Protein AF-0000000076551993 (afdb_homodimer)

pLDDT: mean 85.61, std 23.28, range [19.48, 98.88]

Solvent-accessible surface area (backbone atoms only — not comparable to full-atom values): 15390 Å² total; per-residue (Å²): 130,83,55,58,34,55,54,42,41,48,51,51,50,51,49,38,60,69,40,35,66,33,78,76,45,70,68,63,47,56,65,44,41,67,22,66,68,58,53,52,48,53,49,53,48,37,60,13,17,61,32,32,32,60,46,77,76,44,73,42,30,53,55,50,35,33,40,35,37,31,36,39,38,34,39,29,69,22,62,48,82,88,34,68,55,72,64,46,79,48,62,32,50,33,37,36,39,36,33,51,50,96,80,18,33,50,42,72,48,80,38,60,45,55,58,61,36,49,46,63,63,40,57,91,43,79,54,57,88,80,58,50,54,33,59,59,68,59,72,76,76,58,77,119,129,83,56,58,34,53,55,42,41,48,50,52,51,51,50,39,60,69,41,34,66,32,77,77,44,70,66,63,47,55,65,44,42,68,22,67,67,58,52,52,49,52,50,54,48,36,61,13,18,59,33,31,33,60,46,75,76,44,72,41,29,53,54,50,35,32,40,36,37,31,35,41,37,34,39,28,70,22,63,48,84,88,36,68,55,72,64,46,78,47,62,33,51,33,37,37,40,37,33,51,50,95,80,20,33,50,42,73,50,79,40,58,44,54,59,62,37,49,47,62,63,39,58,91,44,79,54,56,89,80,57,54,54,23,56,60,68,60,72,74,76,58,78,122

Organism: NCBI:txid570835

Radius of gyration: 19.65 Å; Cα contacts (8 Å, |Δi|>4): 527; chains: 2; bounding box: 60×54×32 Å

Secondary structure (DSSP, 8-state):
---HHHHHHHHHHHHHHHHTTS---HHHHHHHB--HHHHHHHHHHHHHSTT-EEEEEEEEEETTEEEEEEEEEEE--S-BTTB-----EEEEEEEEEEEEETTEEEEEEEEE-HHHHHHHHHTTS---TT--------TTT---/---HHHHHHHHHHHHHHHHTTS---HHHHHHHB--HHHHHHHHHHHHHSTT-EEEEEEEEEETTEEEEEEEEEEE--S-BTTB-----EEEEEEEEEEEEETTEEEEEEEEE-HHHHHHHHHTTS---TT--------TTT---

Sequence (288 aa):
MTSSTTQSTQFIEDYLHALSGQPKTDELIAQFVSDPILVEHIRNVEAAFPAYELIAHQLIAEENLVAMRGTFRGVHRGAFAGIEPTRKTVSADLMIFYRLRDGRIAEHWLQMNMGGLMDQLTHGTDLPQDVHLPTQASSLVEASMTSSTTQSTQFIEDYLHALSGQPKTDELIAQFVSDPILVEHIRNVEAAFPAYELIAHQLIAEENLVAMRGTFRGVHRGAFAGIEPTRKTVSADLMIFYRLRDGRIAEHWLQMNMGGLMDQLTHGTDLPQDVHLPTQASSLVEAS

Foldseek 3Di:
DCPLFVVQQVLVVVLQVQQAQAADDPVSQVQAAPAPVVSVVVVVVCQQFPRKHWAFPDWTDDRQKIKTKTKIWGFGCQDDPNAGGPRDIFMWIKMKMFGDDPRHGHDMDIDIPVLRRVCRRPVVPPPPPPPPRDPPPVPPPPPD/DCPLFVVQQVLVVVLQVQQAQAADDPVSQVQAAPAPVVSVVSVVVCQQFPRKHWAFPDWTDDRQKIKTKTKIWGFGCQDDPNAGGPRDIFMWIKMKMFGDDPRHGHDMDIDIPVLRRVCRRPVVPPPPPPPPRDPRPVPPPPPD

Nearest PDB structures (foldseek):
  2gey-assembly3_A  TM=8.102E-01  e=5.000E-10  Streptomyces galilaeus
  2gey-assembly1_B  TM=8.136E-01  e=2.589E-09  Streptomyces galilaeus
  2gey-assembly3_C-2  TM=8.102E-01  e=5.530E-09  Streptomyces galilaeus
  8r20-assembly1_B  TM=7.861E-01  e=1.109E-08  Micromonospora
  8ysb-assembly1_A  TM=8.810E-01  e=6.117E-08  Micromonospora chersina

InterPro domains:
  IPR009959 Polyketide cyclase SnoaL-like [PF07366] (38-121)
  IPR009959 Polyketide cyclase SnoaL-like [PTHR38436] (48-122)
  IPR032710 NTF2-like domain superfamily [SSF54427] (7-121)

Structure (mmCIF, N/CA/C/O backbone):
data_AF-0000000076551993-model_v1
#
loop_
_entity.id
_entity.type
_entity.pdbx_description
1 polymer 'SnoaL-like polyketide cyclase'
#
loop_
_atom_site.group_PDB
_atom_site.id
_atom_site.type_symbol
_atom_site.label_atom_id
_atom_site.label_alt_id
_atom_site.label_comp_id
_atom_site.label_asym_id
_atom_site.label_entity_id
_atom_site.label_seq_id
_atom_site.pdbx_PDB_ins_code
_atom_site.Cartn_x
_atom_site.Cartn_y
_atom_site.Cartn_z
_atom_site.occupancy
_atom_site.B_iso_or_equiv
_atom_site.auth_seq_id
_atom_site.auth_comp_id
_atom_site.auth_asym_id
_atom_site.auth_atom_id
_atom_site.pdbx_PDB_model_num
ATOM 1 N N . MET A 1 1 ? 32.094 -5.699 -6.629 1 31.12 1 MET A N 1
ATOM 2 C CA . MET A 1 1 ? 31.25 -6.051 -5.484 1 31.12 1 MET A CA 1
ATOM 3 C C . MET A 1 1 ? 29.766 -5.977 -5.844 1 31.12 1 MET A C 1
ATOM 5 O O . MET A 1 1 ? 29.25 -4.898 -6.145 1 31.12 1 MET A O 1
ATOM 9 N N . THR A 1 2 ? 29.094 -6.727 -6.633 1 40.88 2 THR A N 1
ATOM 10 C CA . THR A 1 2 ? 27.781 -6.828 -7.266 1 40.88 2 THR A CA 1
ATOM 11 C C . THR A 1 2 ? 26.688 -6.363 -6.312 1 40.88 2 THR A C 1
ATOM 13 O O . THR A 1 2 ? 26.578 -6.863 -5.191 1 40.88 2 THR A O 1
ATOM 16 N N . SER A 1 3 ? 26.25 -5.102 -6.129 1 48.81 3 SER A N 1
ATOM 17 C CA . SER A 1 3 ? 25.672 -4.316 -5.047 1 48.81 3 SER A CA 1
ATOM 18 C C . SER A 1 3 ? 24.484 -5.047 -4.414 1 48.81 3 SER A C 1
ATOM 20 O O . SER A 1 3 ? 23.766 -5.781 -5.09 1 48.81 3 SER A O 1
ATOM 22 N N . SER A 1 4 ? 24.734 -5.605 -3.168 1 52.72 4 SER A N 1
ATOM 23 C CA . SER A 1 4 ? 23.844 -6.309 -2.244 1 52.72 4 SER A CA 1
ATOM 24 C C . SER A 1 4 ? 22.375 -5.98 -2.521 1 52.72 4 SER A C 1
ATOM 26 O O . SER A 1 4 ? 21.5 -6.828 -2.328 1 52.72 4 SER A O 1
ATOM 28 N N . THR A 1 5 ? 22.156 -4.738 -3.1 1 58.12 5 THR A N 1
ATOM 29 C CA . THR A 1 5 ? 20.797 -4.289 -3.414 1 58.12 5 THR A CA 1
ATOM 30 C C . THR A 1 5 ? 20.234 -5.074 -4.594 1 58.12 5 THR A C 1
ATOM 32 O O . THR A 1 5 ? 19.062 -5.457 -4.582 1 58.12 5 THR A O 1
ATOM 35 N N . THR A 1 6 ? 21.203 -5.555 -5.438 1 74.38 6 THR A N 1
ATOM 36 C CA . THR A 1 6 ? 20.797 -6.191 -6.688 1 74.38 6 THR A CA 1
ATOM 37 C C . THR A 1 6 ? 20.391 -7.641 -6.441 1 74.38 6 THR A C 1
ATOM 39 O O . THR A 1 6 ? 19.422 -8.125 -7.039 1 74.38 6 THR A O 1
ATOM 42 N N . GLN A 1 7 ? 20.953 -8.164 -5.336 1 89.25 7 GLN A N 1
ATOM 43 C CA . GLN A 1 7 ? 20.656 -9.578 -5.121 1 89.25 7 GLN A CA 1
ATOM 44 C C . GLN A 1 7 ? 19.25 -9.773 -4.578 1 89.25 7 GLN A C 1
ATOM 46 O O . GLN A 1 7 ? 18.516 -10.664 -5.02 1 89.25 7 GLN A O 1
ATOM 51 N N . SER A 1 8 ? 18.922 -8.891 -3.684 1 96.38 8 SER A N 1
ATOM 52 C CA . SER A 1 8 ? 17.609 -9.023 -3.066 1 96.38 8 SER A CA 1
ATOM 53 C C . SER A 1 8 ? 16.5 -8.734 -4.07 1 96.38 8 SER A C 1
ATOM 55 O O . SER A 1 8 ? 15.477 -9.43 -4.086 1 96.38 8 SER A O 1
ATOM 57 N N . THR A 1 9 ? 16.734 -7.727 -4.914 1 96.5 9 THR A N 1
ATOM 58 C CA . THR A 1 9 ? 15.703 -7.438 -5.914 1 96.5 9 THR A CA 1
ATOM 59 C C . THR A 1 9 ? 15.609 -8.57 -6.93 1 96.5 9 THR A C 1
ATOM 61 O O . THR A 1 9 ? 14.516 -8.906 -7.387 1 96.5 9 THR A O 1
ATOM 64 N N . GLN A 1 10 ? 16.734 -9.156 -7.293 1 96.88 10 GLN A N 1
ATOM 65 C CA . GLN A 1 10 ? 16.734 -10.281 -8.227 1 96.88 10 GLN A CA 1
ATOM 66 C C . GLN A 1 10 ? 15.969 -11.469 -7.645 1 96.88 10 GLN A C 1
ATOM 68 O O . GLN A 1 10 ? 15.258 -12.164 -8.375 1 96.88 10 GLN A O 1
ATOM 73 N N . PHE A 1 11 ? 16.156 -11.703 -6.387 1 97.94 11 PHE A N 1
ATOM 74 C CA . PHE A 1 11 ? 15.43 -12.789 -5.742 1 97.94 11 PHE A CA 1
ATOM 75 C C . PHE A 1 11 ? 13.93 -12.602 -5.91 1 97.94 11 PHE A C 1
ATOM 77 O O . PHE A 1 11 ? 13.211 -13.539 -6.266 1 97.94 11 PHE A O 1
ATOM 84 N N . ILE A 1 12 ? 13.461 -11.383 -5.633 1 98.31 12 ILE A N 1
ATOM 85 C CA . ILE A 1 12 ? 12.023 -11.125 -5.719 1 98.31 12 ILE A CA 1
ATOM 86 C C . ILE A 1 12 ? 11.57 -11.203 -7.172 1 98.31 12 ILE A C 1
ATOM 88 O O . ILE A 1 12 ? 10.477 -11.695 -7.461 1 98.31 12 ILE A O 1
ATOM 92 N N . GLU A 1 13 ? 12.391 -10.742 -8.094 1 97.81 13 GLU A N 1
ATOM 93 C CA . GLU A 1 13 ? 12.055 -10.891 -9.508 1 97.81 13 GLU A CA 1
ATOM 94 C C . GLU A 1 13 ? 11.891 -12.359 -9.883 1 97.81 13 GLU A C 1
ATOM 96 O O . GLU A 1 13 ? 10.961 -12.719 -10.602 1 97.81 13 GLU A O 1
ATOM 101 N N . ASP A 1 14 ? 12.781 -13.195 -9.422 1 97.88 14 ASP A N 1
ATOM 102 C CA . ASP A 1 14 ? 12.711 -14.633 -9.672 1 97.88 14 ASP A CA 1
ATOM 103 C C . ASP A 1 14 ? 11.453 -15.234 -9.055 1 97.88 14 ASP A C 1
ATOM 105 O O . ASP A 1 14 ? 10.797 -16.078 -9.672 1 97.88 14 ASP A O 1
ATOM 109 N N . TYR A 1 15 ? 11.211 -14.812 -7.84 1 98.44 15 TYR A N 1
ATOM 110 C CA . TYR A 1 15 ? 10.008 -15.227 -7.125 1 98.44 15 TYR A CA 1
ATOM 111 C C . TYR A 1 15 ? 8.75 -14.891 -7.922 1 98.44 15 TYR A C 1
ATOM 113 O O . TYR A 1 15 ? 7.906 -15.75 -8.156 1 98.44 15 TYR A O 1
ATOM 121 N N . LEU A 1 16 ? 8.641 -13.664 -8.367 1 98.25 16 LEU A N 1
ATOM 122 C CA . LEU A 1 16 ? 7.477 -13.219 -9.125 1 98.25 16 LEU A CA 1
ATOM 123 C C . LEU A 1 16 ? 7.367 -13.977 -10.445 1 98.25 16 LEU A C 1
ATOM 125 O O . LEU A 1 16 ? 6.277 -14.398 -10.836 1 98.25 16 LEU A O 1
ATOM 129 N N . HIS A 1 17 ? 8.469 -14.133 -11.117 1 97.62 17 HIS A N 1
ATOM 130 C CA . HIS A 1 17 ? 8.508 -14.852 -12.391 1 97.62 17 HIS A CA 1
ATOM 131 C C . HIS A 1 17 ? 8.07 -16.297 -12.219 1 97.62 17 HIS A C 1
ATOM 133 O O . HIS A 1 17 ? 7.312 -16.828 -13.039 1 97.62 17 HIS A O 1
ATOM 139 N N . ALA A 1 18 ? 8.469 -16.922 -11.195 1 97.81 18 ALA A N 1
ATOM 140 C CA . ALA A 1 18 ? 8.188 -18.344 -10.953 1 97.81 18 ALA A CA 1
ATOM 141 C C . ALA A 1 18 ? 6.711 -18.562 -10.656 1 97.81 18 ALA A C 1
ATOM 143 O O . ALA A 1 18 ? 6.137 -19.578 -11.047 1 97.81 18 ALA A O 1
ATOM 144 N N . LEU A 1 19 ? 6.137 -17.625 -9.984 1 97.25 19 LEU A N 1
ATOM 145 C CA . LEU A 1 19 ? 4.793 -17.844 -9.469 1 97.25 19 LEU A CA 1
ATOM 146 C C . LEU A 1 19 ? 3.74 -17.297 -10.422 1 97.25 19 LEU A C 1
ATOM 148 O O . LEU A 1 19 ? 2.633 -17.828 -10.5 1 97.25 19 LEU A O 1
ATOM 152 N N . SER A 1 20 ? 4.055 -16.281 -11.195 1 97.94 20 SER A N 1
ATOM 153 C CA . SER A 1 20 ? 3.039 -15.578 -11.977 1 97.94 20 SER A CA 1
ATOM 154 C C . SER A 1 20 ? 2.619 -16.406 -13.195 1 97.94 20 SER A C 1
ATOM 156 O O . SER A 1 20 ? 3.467 -16.906 -13.938 1 97.94 20 SER A O 1
ATOM 158 N N . GLY A 1 21 ? 1.35 -16.422 -13.367 1 97.19 21 GLY A N 1
ATOM 159 C CA . GLY A 1 21 ? 0.799 -17.016 -14.57 1 97.19 21 GLY A CA 1
ATOM 160 C C . GLY A 1 21 ? 0.794 -18.531 -14.539 1 97.19 21 GLY A C 1
ATOM 161 O O . GLY A 1 21 ? 0.63 -19.172 -15.57 1 97.19 21 GLY A O 1
ATOM 162 N N . GLN A 1 22 ? 1.053 -19.109 -13.406 1 96.12 22 GLN A N 1
ATOM 163 C CA . GLN A 1 22 ? 1.04 -20.562 -13.227 1 96.12 22 GLN A CA 1
ATOM 164 C C . GLN A 1 22 ? 0.458 -20.953 -11.875 1 96.12 22 GLN A C 1
ATOM 166 O O . GLN A 1 22 ? 0.393 -20.125 -10.961 1 96.12 22 GLN A O 1
ATOM 171 N N . PRO A 1 23 ? 0.029 -22.219 -11.727 1 97.31 23 PRO A N 1
ATOM 172 C CA . PRO A 1 23 ? -0.486 -22.656 -10.422 1 97.31 23 PRO A CA 1
ATOM 173 C C . PRO A 1 23 ? 0.552 -22.547 -9.312 1 97.31 23 PRO A C 1
ATOM 175 O O . PRO A 1 23 ? 1.722 -22.875 -9.516 1 97.31 23 PRO A O 1
ATOM 178 N N . LYS A 1 24 ? 0.103 -22.047 -8.211 1 98.19 24 LYS A N 1
ATOM 179 C CA . LYS A 1 24 ? 0.965 -21.891 -7.043 1 98.19 24 LYS A CA 1
ATOM 180 C C . LYS A 1 24 ? 0.9 -23.125 -6.145 1 98.19 24 LYS A C 1
ATOM 182 O O . LYS A 1 24 ? 0.172 -23.141 -5.152 1 98.19 24 LYS A O 1
ATOM 187 N N . THR A 1 25 ? 1.75 -24.062 -6.422 1 97.75 25 THR A N 1
ATOM 188 C CA . THR A 1 25 ? 1.783 -25.297 -5.629 1 97.75 25 THR A CA 1
ATOM 189 C C . THR A 1 25 ? 2.496 -25.062 -4.301 1 97.75 25 THR A C 1
ATOM 191 O O . THR A 1 25 ? 3.303 -24.141 -4.176 1 97.75 25 THR A O 1
ATOM 194 N N . ASP A 1 26 ? 2.215 -25.891 -3.344 1 97.81 26 ASP A N 1
ATOM 195 C CA . ASP A 1 26 ? 2.863 -25.797 -2.039 1 97.81 26 ASP A CA 1
ATOM 196 C C . ASP A 1 26 ? 4.383 -25.891 -2.172 1 97.81 26 ASP A C 1
ATOM 198 O O . ASP A 1 26 ? 5.121 -25.203 -1.467 1 97.81 26 ASP A O 1
ATOM 202 N N . GLU A 1 27 ? 4.793 -26.719 -3.016 1 97.56 27 GLU A N 1
ATOM 203 C CA . GLU A 1 27 ? 6.227 -26.891 -3.236 1 97.56 27 GLU A CA 1
ATOM 204 C C . GLU A 1 27 ? 6.867 -25.625 -3.779 1 97.56 27 GLU A C 1
ATOM 206 O O . GLU A 1 27 ? 7.941 -25.219 -3.328 1 97.56 27 GLU A O 1
ATOM 211 N N . LEU A 1 28 ? 6.207 -25.141 -4.77 1 98.06 28 LEU A N 1
ATOM 212 C CA . LEU A 1 28 ? 6.715 -23.906 -5.367 1 98.06 28 LEU A CA 1
ATOM 213 C C . LEU A 1 28 ? 6.742 -22.781 -4.344 1 98.06 28 LEU A C 1
ATOM 215 O O . LEU A 1 28 ? 7.73 -22.047 -4.246 1 98.06 28 LEU A O 1
ATOM 219 N N . ILE A 1 29 ? 5.715 -22.609 -3.551 1 98.62 29 ILE A N 1
ATOM 220 C CA . ILE A 1 29 ? 5.621 -21.578 -2.52 1 98.62 29 ILE A CA 1
ATOM 221 C C . ILE A 1 29 ? 6.746 -21.766 -1.504 1 98.62 29 ILE A C 1
ATOM 223 O O . ILE A 1 29 ? 7.43 -20.797 -1.143 1 98.62 29 ILE A O 1
ATOM 227 N N . ALA A 1 30 ? 6.973 -22.984 -1.142 1 98.25 30 ALA A N 1
ATOM 228 C CA . ALA A 1 30 ? 7.941 -23.297 -0.092 1 98.25 30 ALA A CA 1
ATOM 229 C C . ALA A 1 30 ? 9.359 -22.969 -0.542 1 98.25 30 ALA A C 1
ATOM 231 O O . ALA A 1 30 ? 10.242 -22.719 0.288 1 98.25 30 ALA A O 1
ATOM 232 N N . GLN A 1 31 ? 9.617 -22.969 -1.777 1 98.25 31 GLN A N 1
ATOM 233 C CA . GLN A 1 31 ? 10.93 -22.641 -2.314 1 98.25 31 GLN A CA 1
ATOM 234 C C . GLN A 1 31 ? 11.289 -21.188 -2.029 1 98.25 31 GLN A C 1
ATOM 236 O O . GLN A 1 31 ? 12.453 -20.844 -1.834 1 98.25 31 GLN A O 1
ATOM 241 N N . PHE A 1 32 ? 10.289 -20.328 -1.956 1 98.69 32 PHE A N 1
ATOM 242 C CA . PHE A 1 32 ? 10.57 -18.891 -1.924 1 98.69 32 PHE A CA 1
ATOM 243 C C . PHE A 1 32 ? 10.117 -18.281 -0.606 1 98.69 32 PHE A C 1
ATOM 245 O O . PHE A 1 32 ? 10.547 -17.188 -0.242 1 98.69 32 PHE A O 1
ATOM 252 N N . VAL A 1 33 ? 9.188 -18.953 0.106 1 98.88 33 VAL A N 1
ATOM 253 C CA . VAL A 1 33 ? 8.484 -18.281 1.193 1 98.88 33 VAL A CA 1
ATOM 254 C C . VAL A 1 33 ? 8.555 -19.125 2.457 1 98.88 33 VAL A C 1
ATOM 256 O O . VAL A 1 33 ? 8.172 -20.297 2.441 1 98.88 33 VAL A O 1
ATOM 259 N N . SER A 1 34 ? 9.023 -18.562 3.496 1 98.75 34 SER A N 1
ATOM 260 C CA . SER A 1 34 ? 9 -19.203 4.805 1 98.75 34 SER A CA 1
ATOM 261 C C . SER A 1 34 ? 8 -18.531 5.738 1 98.75 34 SER A C 1
ATOM 263 O O . SER A 1 34 ? 7.668 -19.062 6.797 1 98.75 34 SER A O 1
ATOM 265 N N . ASP A 1 35 ? 7.484 -17.359 5.441 1 98.62 35 ASP A N 1
ATOM 266 C CA . ASP A 1 35 ? 6.457 -16.641 6.191 1 98.62 35 ASP A CA 1
ATOM 267 C C . ASP A 1 35 ? 5.121 -17.375 6.137 1 98.62 35 ASP A C 1
ATOM 269 O O . ASP A 1 35 ? 4.48 -17.438 5.086 1 98.62 35 ASP A O 1
ATOM 273 N N . PRO A 1 36 ? 4.648 -17.906 7.262 1 98.31 36 PRO A N 1
ATOM 274 C CA . PRO A 1 36 ? 3.428 -18.719 7.211 1 98.31 36 PRO A CA 1
ATOM 275 C C . PRO A 1 36 ? 2.195 -17.906 6.824 1 98.31 36 PRO A C 1
ATOM 277 O O . PRO A 1 36 ? 1.271 -18.438 6.199 1 98.31 36 PRO A O 1
ATOM 280 N N . ILE A 1 37 ? 2.201 -16.688 7.184 1 98 37 ILE A N 1
ATOM 281 C CA . ILE A 1 37 ? 1.063 -15.836 6.855 1 98 37 ILE A CA 1
ATOM 282 C C . ILE A 1 37 ? 1.01 -15.602 5.348 1 98 37 ILE A C 1
ATOM 284 O O . ILE A 1 37 ? -0.062 -15.672 4.742 1 98 37 ILE A O 1
ATOM 288 N N . LEU A 1 38 ? 2.143 -15.32 4.727 1 98.25 38 LEU A N 1
ATOM 289 C CA . LEU A 1 38 ? 2.193 -15.117 3.283 1 98.25 38 LEU A CA 1
ATOM 290 C C . LEU A 1 38 ? 1.824 -16.406 2.543 1 98.25 38 LEU A C 1
ATOM 292 O O . LEU A 1 38 ? 1.145 -16.359 1.515 1 98.25 38 LEU A O 1
ATOM 296 N N . VAL A 1 39 ? 2.26 -17.516 3.062 1 98.62 39 VAL A N 1
ATOM 297 C CA . VAL A 1 39 ? 1.927 -18.797 2.445 1 98.62 39 VAL A CA 1
ATOM 298 C C . VAL A 1 39 ? 0.41 -18.953 2.371 1 98.62 39 VAL A C 1
ATOM 300 O O . VAL A 1 39 ? -0.137 -19.25 1.307 1 98.62 39 VAL A O 1
ATOM 303 N N . GLU A 1 40 ? -0.206 -18.688 3.459 1 98.06 40 GLU A N 1
ATOM 304 C CA . GLU A 1 40 ? -1.658 -18.844 3.502 1 98.06 40 GLU A CA 1
ATOM 305 C C . GLU A 1 40 ? -2.342 -17.828 2.592 1 98.06 40 GLU A C 1
ATOM 307 O O . GLU A 1 40 ? -3.336 -18.141 1.936 1 98.06 40 GLU A O 1
ATOM 312 N N . HIS A 1 41 ? -1.814 -16.656 2.582 1 97.56 41 HIS A N 1
ATOM 313 C CA . HIS A 1 41 ? -2.365 -15.625 1.715 1 97.56 41 HIS A CA 1
ATOM 314 C C . HIS A 1 41 ? -2.277 -16.031 0.248 1 97.56 41 HIS A C 1
ATOM 316 O O . HIS A 1 41 ? -3.258 -15.922 -0.492 1 97.56 41 HIS A O 1
ATOM 322 N N . ILE A 1 42 ? -1.133 -16.5 -0.145 1 98.25 42 ILE A N 1
ATOM 323 C CA . ILE A 1 42 ? -0.926 -16.922 -1.521 1 98.25 42 ILE A CA 1
ATOM 324 C C . ILE A 1 42 ? -1.909 -18.047 -1.863 1 98.25 42 ILE A C 1
ATOM 326 O O . ILE A 1 42 ? -2.541 -18.016 -2.922 1 98.25 42 ILE A O 1
ATOM 330 N N . ARG A 1 43 ? -2.133 -18.938 -0.947 1 98 43 ARG A N 1
ATOM 331 C CA . ARG A 1 43 ? -3.051 -20.062 -1.148 1 98 43 ARG A CA 1
ATOM 332 C C . ARG A 1 43 ? -4.477 -19.562 -1.36 1 98 43 ARG A C 1
ATOM 334 O O . ARG A 1 43 ? -5.168 -20.016 -2.277 1 98 43 ARG A O 1
ATOM 341 N N . ASN A 1 44 ? -4.852 -18.703 -0.515 1 97.5 44 ASN A N 1
ATOM 342 C CA . ASN A 1 44 ? -6.215 -18.188 -0.572 1 97.5 44 ASN A CA 1
ATOM 343 C C . ASN A 1 44 ? -6.469 -17.422 -1.868 1 97.5 44 ASN A C 1
ATOM 345 O O . ASN A 1 44 ? -7.52 -17.594 -2.492 1 97.5 44 ASN A O 1
ATOM 349 N N . VAL A 1 45 ? -5.527 -16.625 -2.234 1 98.06 45 VAL A N 1
ATOM 350 C CA . VAL A 1 45 ? -5.688 -15.852 -3.461 1 98.06 45 VAL A CA 1
ATOM 351 C C . VAL A 1 45 ? -5.676 -16.797 -4.668 1 98.06 45 VAL A C 1
ATOM 353 O O . VAL A 1 45 ? -6.465 -16.625 -5.598 1 98.06 45 VAL A O 1
ATOM 356 N N . GLU A 1 46 ? -4.797 -17.75 -4.648 1 98.44 46 GLU A N 1
ATOM 357 C CA . GLU A 1 46 ? -4.742 -18.734 -5.727 1 98.44 46 GLU A CA 1
ATOM 358 C C . GLU A 1 46 ? -6.07 -19.484 -5.871 1 98.44 46 GLU A C 1
ATOM 360 O O . GLU A 1 46 ? -6.512 -19.75 -6.984 1 98.44 46 GLU A O 1
ATOM 365 N N . ALA A 1 47 ? -6.695 -19.781 -4.773 1 98.25 47 ALA A N 1
ATOM 366 C CA . ALA A 1 47 ? -7.977 -20.484 -4.801 1 98.25 47 ALA A CA 1
ATOM 367 C C . ALA A 1 47 ? -9.055 -19.641 -5.477 1 98.25 47 ALA A C 1
ATOM 369 O O . ALA A 1 47 ? -9.898 -20.156 -6.207 1 98.25 47 ALA A O 1
ATOM 370 N N . ALA A 1 48 ? -8.945 -18.375 -5.336 1 98.19 48 ALA A N 1
ATOM 371 C CA . ALA A 1 48 ? -9.953 -17.469 -5.871 1 98.19 48 ALA A CA 1
ATOM 372 C C . ALA A 1 48 ? -9.602 -17.031 -7.293 1 98.19 48 ALA A C 1
ATOM 374 O O . ALA A 1 48 ? -10.484 -16.844 -8.133 1 98.19 48 ALA A O 1
ATOM 375 N N . PHE A 1 49 ? -8.297 -16.891 -7.531 1 98.38 49 PHE A N 1
ATOM 376 C CA . PHE A 1 49 ? -7.77 -16.422 -8.805 1 98.38 49 PHE A CA 1
ATOM 377 C C . PHE A 1 49 ? -6.652 -17.328 -9.305 1 98.38 49 PHE A C 1
ATOM 379 O O . PHE A 1 49 ? -5.48 -16.938 -9.297 1 98.38 49 PHE A O 1
ATOM 386 N N . PRO A 1 50 ? -7.031 -18.391 -9.812 1 98.5 50 PRO A N 1
ATOM 387 C CA . PRO A 1 50 ? -6.004 -19.359 -10.219 1 98.5 50 PRO A CA 1
ATOM 388 C C . PRO A 1 50 ? -5.02 -18.766 -11.234 1 98.5 50 PRO A C 1
ATOM 390 O O . PRO A 1 50 ? -5.434 -18.094 -12.172 1 98.5 50 PRO A O 1
ATOM 393 N N . ALA A 1 51 ? -3.754 -19 -10.992 1 98.25 51 ALA A N 1
ATOM 394 C CA . ALA A 1 51 ? -2.652 -18.609 -11.867 1 98.25 51 ALA A CA 1
ATOM 395 C C . ALA A 1 51 ? -2.568 -17.078 -11.984 1 98.25 51 ALA A C 1
ATOM 397 O O . ALA A 1 51 ? -2.205 -16.562 -13.039 1 98.25 51 ALA A O 1
ATOM 398 N N . TYR A 1 52 ? -2.969 -16.391 -10.961 1 98.56 52 TYR A N 1
ATOM 399 C CA . TYR A 1 52 ? -2.896 -14.93 -10.992 1 98.56 52 TYR A CA 1
ATOM 400 C C . TYR A 1 52 ? -1.473 -14.461 -11.266 1 98.56 52 TYR A C 1
ATOM 402 O O . TYR A 1 52 ? -0.52 -15.227 -11.117 1 98.56 52 TYR A O 1
ATOM 410 N N . GLU A 1 53 ? -1.369 -13.188 -11.688 1 98.62 53 GLU A N 1
ATOM 411 C CA . GLU A 1 53 ? -0.079 -12.578 -12.008 1 98.62 53 GLU A CA 1
ATOM 412 C C . GLU A 1 53 ? 0.214 -11.398 -11.086 1 98.62 53 GLU A C 1
ATOM 414 O O . GLU A 1 53 ? -0.69 -10.633 -10.742 1 98.62 53 GLU A O 1
ATOM 419 N N . LEU A 1 54 ? 1.429 -11.312 -10.672 1 98.12 54 LEU A N 1
ATOM 420 C CA . LEU A 1 54 ? 1.973 -10.109 -10.055 1 98.12 54 LEU A CA 1
ATOM 421 C C . LEU A 1 54 ? 3.023 -9.461 -10.945 1 98.12 54 LEU A C 1
ATOM 423 O O . LEU A 1 54 ? 4.023 -10.094 -11.289 1 98.12 54 LEU A O 1
ATOM 427 N N . ILE A 1 55 ? 2.758 -8.234 -11.336 1 97.38 55 ILE A N 1
ATOM 428 C CA . ILE A 1 55 ? 3.633 -7.488 -12.234 1 97.38 55 ILE A CA 1
ATOM 429 C C . ILE A 1 55 ? 4.312 -6.359 -11.469 1 97.38 55 ILE A C 1
ATOM 431 O O . ILE A 1 55 ? 3.645 -5.449 -10.961 1 97.38 55 ILE A O 1
ATOM 435 N N . ALA A 1 56 ? 5.613 -6.418 -11.414 1 98 56 ALA A N 1
ATOM 436 C CA . ALA A 1 56 ? 6.355 -5.367 -10.719 1 98 56 ALA A CA 1
ATOM 437 C C . ALA A 1 56 ? 6.566 -4.156 -11.625 1 98 56 ALA A C 1
ATOM 439 O O . ALA A 1 56 ? 6.973 -4.301 -12.781 1 98 56 ALA A O 1
ATOM 440 N N . HIS A 1 57 ? 6.223 -3.023 -11.125 1 97.44 57 HIS A N 1
ATOM 441 C CA . HIS A 1 57 ? 6.52 -1.779 -11.828 1 97.44 57 HIS A CA 1
ATOM 442 C C . HIS A 1 57 ? 7.848 -1.19 -11.367 1 97.44 57 HIS A C 1
ATOM 444 O O . HIS A 1 57 ? 8.617 -0.667 -12.172 1 97.44 57 HIS A O 1
ATOM 450 N N . GLN A 1 58 ? 8.055 -1.285 -10.047 1 96.38 58 GLN A N 1
ATOM 451 C CA . GLN A 1 58 ? 9.297 -0.844 -9.43 1 96.38 58 GLN A CA 1
ATOM 452 C C . GLN A 1 58 ? 9.703 -1.763 -8.281 1 96.38 58 GLN A C 1
ATOM 454 O O . GLN A 1 58 ? 8.852 -2.211 -7.512 1 96.38 58 GLN A O 1
ATOM 459 N N . LEU A 1 59 ? 11 -2.004 -8.211 1 97 59 LEU A N 1
ATOM 460 C CA . LEU A 1 59 ? 11.633 -2.756 -7.133 1 97 59 LEU A CA 1
ATOM 461 C C . LEU A 1 59 ? 12.875 -2.035 -6.621 1 97 59 LEU A C 1
ATOM 463 O O . LEU A 1 59 ? 13.758 -1.689 -7.406 1 97 59 LEU A O 1
ATOM 467 N N . ILE A 1 60 ? 12.906 -1.814 -5.32 1 96 60 ILE A N 1
ATOM 468 C CA . ILE A 1 60 ? 14.125 -1.29 -4.715 1 96 60 ILE A CA 1
ATOM 469 C C . ILE A 1 60 ? 14.445 -2.066 -3.439 1 96 60 ILE A C 1
ATOM 471 O O . ILE A 1 60 ? 13.555 -2.674 -2.836 1 96 60 ILE A O 1
ATOM 475 N N . ALA A 1 61 ? 15.75 -2.098 -3.084 1 96.69 61 ALA A N 1
ATOM 476 C CA . ALA A 1 61 ? 16.141 -2.924 -1.947 1 96.69 61 ALA A CA 1
ATOM 477 C C . ALA A 1 61 ? 17.266 -2.262 -1.155 1 96.69 61 ALA A C 1
ATOM 479 O O . ALA A 1 61 ? 18.047 -1.471 -1.702 1 96.69 61 ALA A O 1
ATOM 480 N N . GLU A 1 62 ? 17.266 -2.457 0.111 1 93.75 62 GLU A N 1
ATOM 481 C CA . GLU A 1 62 ? 18.391 -2.256 1.014 1 93.75 62 GLU A CA 1
ATOM 482 C C . GLU A 1 62 ? 18.672 -3.512 1.834 1 93.75 62 GLU A C 1
ATOM 484 O O . GLU A 1 62 ? 17.859 -3.906 2.674 1 93.75 62 GLU A O 1
ATOM 489 N N . GLU A 1 63 ? 19.812 -4.086 1.483 1 93.5 63 GLU A N 1
ATOM 490 C CA . GLU A 1 63 ? 20.188 -5.34 2.133 1 93.5 63 GLU A CA 1
ATOM 491 C C . GLU A 1 63 ? 19.109 -6.406 1.934 1 93.5 63 GLU A C 1
ATOM 493 O O . GLU A 1 63 ? 18.812 -6.793 0.801 1 93.5 63 GLU A O 1
ATOM 498 N N . ASN A 1 64 ? 18.438 -6.785 3.051 1 96.44 64 ASN A N 1
ATOM 499 C CA . ASN A 1 64 ? 17.5 -7.898 2.971 1 96.44 64 ASN A CA 1
ATOM 500 C C . ASN A 1 64 ? 16.047 -7.414 2.928 1 96.44 64 ASN A C 1
ATOM 502 O O . ASN A 1 64 ? 15.117 -8.203 3.09 1 96.44 64 ASN A O 1
ATOM 506 N N . LEU A 1 65 ? 15.906 -6.172 2.783 1 97.31 65 LEU A N 1
ATOM 507 C CA . LEU A 1 65 ? 14.586 -5.566 2.672 1 97.31 65 LEU A CA 1
ATOM 508 C C . LEU A 1 65 ? 14.312 -5.109 1.242 1 97.31 65 LEU A C 1
ATOM 510 O O . LEU A 1 65 ? 15.148 -4.43 0.635 1 97.31 65 LEU A O 1
ATOM 514 N N . VAL A 1 66 ? 13.203 -5.531 0.69 1 98.31 66 VAL A N 1
ATOM 515 C CA . VAL A 1 66 ? 12.82 -5.191 -0.678 1 98.31 66 VAL A CA 1
ATOM 516 C C . VAL A 1 66 ? 11.438 -4.559 -0.69 1 98.31 66 VAL A C 1
ATOM 518 O O . VAL A 1 66 ? 10.523 -5.031 -0.004 1 98.31 66 VAL A O 1
ATOM 521 N N . ALA A 1 67 ? 11.273 -3.445 -1.378 1 98.31 67 ALA A N 1
ATOM 522 C CA . ALA A 1 67 ? 9.969 -2.83 -1.626 1 98.31 67 ALA A CA 1
ATOM 523 C C . ALA A 1 67 ? 9.586 -2.939 -3.098 1 98.31 67 ALA A C 1
ATOM 525 O O . ALA A 1 67 ? 10.422 -2.746 -3.982 1 98.31 67 ALA A O 1
ATOM 526 N N . MET A 1 68 ? 8.258 -3.215 -3.279 1 98.12 68 MET A N 1
ATOM 527 C CA . MET A 1 68 ? 7.738 -3.375 -4.633 1 98.12 68 MET A CA 1
ATOM 528 C C . MET A 1 68 ? 6.402 -2.662 -4.793 1 98.12 68 MET A C 1
ATOM 530 O O . MET A 1 68 ? 5.543 -2.736 -3.914 1 98.12 68 MET A O 1
ATOM 534 N N . ARG A 1 69 ? 6.273 -1.939 -5.855 1 97.88 69 ARG A N 1
ATOM 535 C CA . ARG A 1 69 ? 4.949 -1.551 -6.324 1 97.88 69 ARG A CA 1
ATOM 536 C C . ARG A 1 69 ? 4.617 -2.232 -7.648 1 97.88 69 ARG A C 1
ATOM 538 O O . ARG A 1 69 ? 5.488 -2.404 -8.5 1 97.88 69 ARG A O 1
ATOM 545 N N . GLY A 1 70 ? 3.377 -2.621 -7.762 1 97.69 70 GLY A N 1
ATOM 546 C CA . GLY A 1 70 ? 3.004 -3.373 -8.953 1 97.69 70 GLY A CA 1
ATOM 547 C C . GLY A 1 70 ? 1.505 -3.545 -9.102 1 97.69 70 GLY A C 1
ATOM 548 O O . GLY A 1 70 ? 0.727 -2.764 -8.555 1 97.69 70 GLY A O 1
ATOM 549 N N . THR A 1 71 ? 1.199 -4.504 -9.969 1 97.75 71 THR A N 1
ATOM 550 C CA . THR A 1 71 ? -0.199 -4.789 -10.273 1 97.75 71 THR A CA 1
ATOM 551 C C . THR A 1 71 ? -0.499 -6.273 -10.109 1 97.75 71 THR A C 1
ATOM 553 O O . THR A 1 71 ? 0.284 -7.125 -10.539 1 97.75 71 THR A O 1
ATOM 556 N N . PHE A 1 72 ? -1.557 -6.551 -9.438 1 97.94 72 PHE A N 1
ATOM 557 C CA . PHE A 1 72 ? -2.186 -7.867 -9.414 1 97.94 72 PHE A CA 1
ATOM 558 C C . PHE A 1 72 ? -3.148 -8.023 -10.586 1 97.94 72 PHE A C 1
ATOM 560 O O . PHE A 1 72 ? -3.908 -7.105 -10.898 1 97.94 72 PHE A O 1
ATOM 567 N N . ARG A 1 73 ? -3.098 -9.18 -11.258 1 98.44 73 ARG A N 1
ATOM 568 C CA . ARG A 1 73 ? -4.055 -9.508 -12.305 1 98.44 73 ARG A CA 1
ATOM 569 C C . ARG A 1 73 ? -4.516 -10.961 -12.188 1 98.44 73 ARG A C 1
ATOM 571 O O . ARG A 1 73 ? -3.705 -11.859 -11.953 1 98.44 73 ARG A O 1
ATOM 578 N N . GLY A 1 74 ? -5.832 -11.148 -12.359 1 98.19 74 GLY A N 1
ATOM 579 C CA . GLY A 1 74 ? -6.363 -12.5 -12.32 1 98.19 74 GLY A CA 1
ATOM 580 C C . GLY A 1 74 ? -7.809 -12.586 -12.773 1 98.19 74 GLY A C 1
ATOM 581 O O . GLY A 1 74 ? -8.461 -11.562 -12.977 1 98.19 74 GLY A O 1
ATOM 582 N N . VAL A 1 75 ? -8.211 -13.852 -12.992 1 98.19 75 VAL A N 1
ATOM 583 C CA . VAL A 1 75 ? -9.609 -14.141 -13.297 1 98.19 75 VAL A CA 1
ATOM 584 C C . VAL A 1 75 ? -10.297 -14.711 -12.062 1 98.19 75 VAL A C 1
ATOM 586 O O . VAL A 1 75 ? -9.781 -15.633 -11.422 1 98.19 75 VAL A O 1
ATOM 589 N N . HIS A 1 76 ? -11.43 -14.164 -11.773 1 98.06 76 HIS A N 1
ATOM 590 C CA . HIS A 1 76 ? -12.18 -14.57 -10.594 1 98.06 76 HIS A CA 1
ATOM 591 C C . HIS A 1 76 ? -12.906 -15.891 -10.828 1 98.06 76 HIS A C 1
ATOM 593 O O . HIS A 1 76 ? -14.016 -15.898 -11.367 1 98.06 76 HIS A O 1
ATOM 599 N N . ARG A 1 77 ? -12.328 -16.938 -10.273 1 98.31 77 ARG A N 1
ATOM 600 C CA . ARG A 1 77 ? -12.875 -18.266 -10.578 1 98.31 77 ARG A CA 1
ATOM 601 C C . ARG A 1 77 ? -13.281 -18.984 -9.297 1 98.31 77 ARG A C 1
ATOM 603 O O . ARG A 1 77 ? -13.859 -20.078 -9.352 1 98.31 77 ARG A O 1
ATOM 610 N N . GLY A 1 78 ? -12.922 -18.484 -8.117 1 97.88 78 GLY A N 1
ATOM 611 C CA . GLY A 1 78 ? -13.336 -18.969 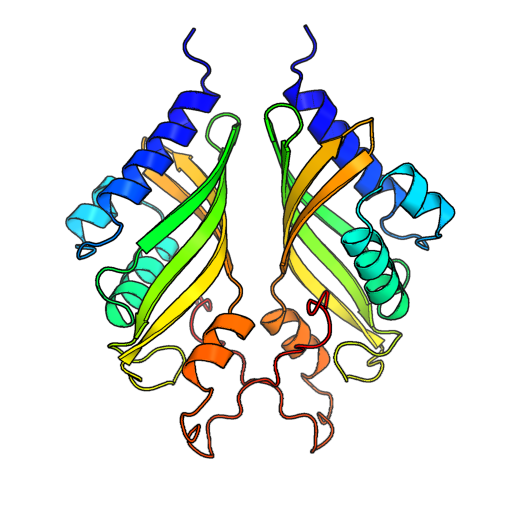-6.809 1 97.88 78 GLY A CA 1
ATOM 612 C C . GLY A 1 78 ? -13.867 -17.875 -5.91 1 97.88 78 GLY A C 1
ATOM 613 O O . GLY A 1 78 ? -13.719 -16.688 -6.207 1 97.88 78 GLY A O 1
ATOM 614 N N . ALA A 1 79 ? -14.477 -18.312 -4.809 1 96.12 79 ALA A N 1
ATOM 615 C CA . ALA A 1 79 ? -15.039 -17.312 -3.895 1 96.12 79 ALA A CA 1
ATOM 616 C C . ALA A 1 79 ? -13.938 -16.438 -3.309 1 96.12 79 ALA A C 1
ATOM 618 O O . ALA A 1 79 ? -12.828 -16.906 -3.043 1 96.12 79 ALA A O 1
ATOM 619 N N . PHE A 1 80 ? -14.297 -15.141 -3.227 1 94.81 80 PHE A N 1
ATOM 620 C CA . PHE A 1 80 ? -13.359 -14.164 -2.693 1 94.81 80 PHE A CA 1
ATOM 621 C C . PHE A 1 80 ? -14.102 -13.07 -1.931 1 94.81 80 PHE A C 1
ATOM 623 O O . PHE A 1 80 ? -14.969 -12.398 -2.486 1 94.81 80 PHE A O 1
ATOM 630 N N . ALA A 1 81 ? -13.773 -13 -0.689 1 90.5 81 ALA A N 1
ATOM 631 C CA . ALA A 1 81 ? -14.359 -11.961 0.154 1 90.5 81 ALA A CA 1
ATOM 632 C C . ALA A 1 81 ? -15.883 -12.008 0.111 1 90.5 81 ALA A C 1
ATOM 634 O O . ALA A 1 81 ? -16.531 -10.977 -0.029 1 90.5 81 ALA A O 1
ATOM 635 N N . GLY A 1 82 ? -16.375 -13.148 0.09 1 90.62 82 GLY A N 1
ATOM 636 C CA . GLY A 1 82 ? -17.812 -13.344 0.15 1 90.62 82 GLY A CA 1
ATOM 637 C C . GLY A 1 82 ? -18.484 -13.25 -1.207 1 90.62 82 GLY A C 1
ATOM 638 O O . GLY A 1 82 ? -19.703 -13.406 -1.313 1 90.62 82 GLY A O 1
ATOM 639 N N . ILE A 1 83 ? -17.719 -13.094 -2.174 1 92.69 83 ILE A N 1
ATOM 640 C CA . ILE A 1 83 ? -18.266 -12.961 -3.52 1 92.69 83 ILE A CA 1
ATOM 641 C C . ILE A 1 83 ? -18.047 -14.258 -4.297 1 92.69 83 ILE A C 1
ATOM 643 O O . ILE A 1 83 ? -16.922 -14.758 -4.371 1 92.69 83 ILE A O 1
ATOM 647 N N . GLU A 1 84 ? -19.094 -14.711 -4.797 1 95.69 84 GLU A N 1
ATOM 648 C CA . GLU A 1 84 ? -19 -15.898 -5.641 1 95.69 84 GLU A CA 1
ATOM 649 C C . GLU A 1 84 ? -18.25 -15.602 -6.934 1 95.69 84 GLU A C 1
ATOM 651 O O . GLU A 1 84 ? -18.141 -14.445 -7.34 1 95.69 84 GLU A O 1
ATOM 656 N N . PRO A 1 85 ? -17.781 -16.609 -7.605 1 97 85 PRO A N 1
ATOM 657 C CA . PRO A 1 85 ? -17.016 -16.375 -8.844 1 97 85 PRO A CA 1
ATOM 658 C C . PRO A 1 85 ? -17.812 -15.578 -9.875 1 97 85 PRO A C 1
ATOM 660 O O . PRO A 1 85 ? -18.938 -15.945 -10.219 1 97 85 PRO A O 1
ATOM 663 N N . THR A 1 86 ? -17.172 -14.578 -10.391 1 95.94 86 THR A N 1
ATOM 664 C CA . THR A 1 86 ? -17.828 -13.727 -11.383 1 95.94 86 THR A CA 1
ATOM 665 C C . THR A 1 86 ? -17.281 -14.016 -12.781 1 95.94 86 THR A C 1
ATOM 667 O O . THR A 1 86 ? -17.859 -13.594 -13.781 1 95.94 86 THR A O 1
ATOM 670 N N . ARG A 1 87 ? -16.109 -14.586 -12.836 1 97.19 87 ARG A N 1
ATOM 671 C CA . ARG A 1 87 ? -15.391 -14.945 -14.062 1 97.19 87 ARG A CA 1
ATOM 672 C C . ARG A 1 87 ? -14.812 -13.703 -14.734 1 97.19 87 ARG A C 1
ATOM 674 O O . ARG A 1 87 ? -14.289 -13.781 -15.852 1 97.19 87 ARG A O 1
ATOM 681 N N . LYS A 1 88 ? -14.844 -12.641 -14.117 1 96.88 88 LYS A N 1
ATOM 682 C CA . LYS A 1 88 ? -14.266 -11.406 -14.633 1 96.88 88 LYS A CA 1
ATOM 683 C C . LYS A 1 88 ? -12.742 -11.406 -14.5 1 96.88 88 LYS A C 1
ATOM 685 O O . LYS A 1 88 ? -12.203 -11.961 -13.539 1 96.88 88 LYS A O 1
ATOM 690 N N . THR A 1 89 ? -12.094 -10.75 -15.484 1 97.62 89 THR A N 1
ATOM 691 C CA . THR A 1 89 ? -10.688 -10.383 -15.336 1 97.62 89 THR A CA 1
ATOM 692 C C . THR A 1 89 ? -10.547 -9.086 -14.555 1 97.62 89 THR A C 1
ATOM 694 O O . THR A 1 89 ? -11.18 -8.078 -14.891 1 97.62 89 THR A O 1
ATOM 697 N N . VAL A 1 90 ? -9.781 -9.164 -13.531 1 97.44 90 VAL A N 1
ATOM 698 C CA . VAL A 1 90 ? -9.656 -7.996 -12.664 1 97.44 90 VAL A CA 1
ATOM 699 C C . VAL A 1 90 ? -8.18 -7.652 -12.469 1 97.44 90 VAL A C 1
ATOM 701 O O . VAL A 1 90 ? -7.305 -8.477 -12.742 1 97.44 90 VAL A O 1
ATOM 704 N N . SER A 1 91 ? -7.957 -6.383 -12.102 1 97.81 91 SER A N 1
ATOM 705 C CA . SER A 1 91 ? -6.621 -5.891 -11.773 1 97.81 91 SER A CA 1
ATOM 706 C C . SER A 1 91 ? -6.66 -4.918 -10.602 1 97.81 91 SER A C 1
ATOM 708 O O . SER A 1 91 ? -7.648 -4.199 -10.414 1 97.81 91 SER A O 1
ATOM 710 N N . ALA A 1 92 ? -5.598 -4.91 -9.805 1 95.88 92 ALA A N 1
ATOM 711 C CA . ALA A 1 92 ? -5.48 -4 -8.672 1 95.88 92 ALA A CA 1
ATOM 712 C C . ALA A 1 92 ? -4.023 -3.639 -8.406 1 95.88 92 ALA A C 1
ATOM 714 O O . ALA A 1 92 ? -3.145 -4.504 -8.453 1 95.88 92 ALA A O 1
ATOM 715 N N . ASP A 1 93 ? -3.783 -2.385 -8.141 1 95.44 93 ASP A N 1
ATOM 716 C CA . ASP A 1 93 ? -2.445 -1.968 -7.738 1 95.44 93 ASP A CA 1
ATOM 717 C C . ASP A 1 93 ? -2.127 -2.443 -6.32 1 95.44 93 ASP A C 1
ATOM 719 O O . ASP A 1 93 ? -3.027 -2.576 -5.488 1 95.44 93 ASP A O 1
ATOM 723 N N . LEU A 1 94 ? -0.887 -2.705 -6.066 1 96.25 94 LEU A N 1
ATOM 724 C CA . LEU A 1 94 ? -0.472 -3.102 -4.727 1 96.25 94 LEU A CA 1
ATOM 725 C C . LEU A 1 94 ? 0.964 -2.67 -4.449 1 96.25 94 LEU A C 1
ATOM 727 O O . LEU A 1 94 ? 1.707 -2.342 -5.379 1 96.25 94 LEU A O 1
ATOM 731 N N . MET A 1 95 ? 1.308 -2.592 -3.24 1 97.62 95 MET A N 1
ATOM 732 C CA . MET A 1 95 ? 2.668 -2.414 -2.742 1 97.62 95 MET A CA 1
ATOM 733 C C . MET A 1 95 ? 2.986 -3.432 -1.653 1 97.62 95 MET A C 1
ATOM 735 O O . MET A 1 95 ? 2.131 -3.754 -0.827 1 97.62 95 MET A O 1
ATOM 739 N N . ILE A 1 96 ? 4.242 -3.912 -1.646 1 98.12 96 ILE A N 1
ATOM 740 C CA . ILE A 1 96 ? 4.648 -4.926 -0.68 1 98.12 96 ILE A CA 1
ATOM 741 C C . ILE A 1 96 ? 6.09 -4.68 -0.246 1 98.12 96 ILE A C 1
ATOM 743 O O . ILE A 1 96 ? 6.945 -4.355 -1.072 1 98.12 96 ILE A O 1
ATOM 747 N N . PHE A 1 97 ? 6.34 -4.742 1.008 1 98.25 97 PHE A N 1
ATOM 748 C CA . PHE A 1 97 ? 7.684 -4.93 1.546 1 98.25 97 PHE A CA 1
ATOM 749 C C . PHE A 1 97 ? 7.941 -6.398 1.863 1 98.25 97 PHE A C 1
ATOM 751 O O . PHE A 1 97 ? 7.074 -7.078 2.418 1 98.25 97 PHE A O 1
ATOM 758 N N . TYR A 1 98 ? 9.117 -6.871 1.492 1 98.5 98 TYR A N 1
ATOM 759 C CA . TYR A 1 98 ? 9.594 -8.203 1.832 1 98.5 98 TYR A CA 1
ATOM 760 C C . TYR A 1 98 ? 10.859 -8.133 2.68 1 98.5 98 TYR A C 1
ATOM 762 O O . TYR A 1 98 ? 11.773 -7.359 2.377 1 98.5 98 TYR A O 1
ATOM 770 N N . ARG A 1 99 ? 10.914 -8.953 3.701 1 98.56 99 ARG A N 1
ATOM 771 C CA . ARG A 1 99 ? 12.172 -9.211 4.391 1 98.56 99 ARG A CA 1
ATOM 772 C C . ARG A 1 99 ? 12.695 -10.609 4.078 1 98.56 99 ARG A C 1
ATOM 774 O O . ARG A 1 99 ? 11.984 -11.602 4.281 1 98.56 99 ARG A O 1
ATOM 781 N N . LEU A 1 100 ? 13.875 -10.664 3.539 1 98.56 100 LEU A N 1
ATOM 782 C CA . LEU A 1 100 ? 14.492 -11.938 3.166 1 98.56 100 LEU A CA 1
ATOM 783 C C . LEU A 1 100 ? 15.383 -12.461 4.293 1 98.56 100 LEU A C 1
ATOM 785 O O . LEU A 1 100 ? 16.094 -11.688 4.93 1 98.56 100 LEU A O 1
ATOM 789 N N . ARG A 1 101 ? 15.242 -13.672 4.625 1 98.06 101 ARG A N 1
ATOM 790 C CA . ARG A 1 101 ? 16.094 -14.398 5.559 1 98.06 101 ARG A CA 1
ATOM 791 C C . ARG A 1 101 ? 16.344 -15.82 5.07 1 98.06 101 ARG A C 1
ATOM 793 O O . ARG A 1 101 ? 15.414 -16.516 4.656 1 98.06 101 ARG A O 1
ATOM 800 N N . ASP A 1 102 ? 17.609 -16.203 5.098 1 97.19 102 ASP A N 1
ATOM 801 C CA . ASP A 1 102 ? 18 -17.562 4.742 1 97.19 102 ASP A CA 1
ATOM 802 C C . ASP A 1 102 ? 17.484 -17.953 3.361 1 97.19 102 ASP A C 1
ATOM 804 O O . ASP A 1 102 ? 16.953 -19.047 3.168 1 97.19 102 ASP A O 1
ATOM 808 N N . GLY A 1 103 ? 17.484 -17 2.506 1 96.88 103 GLY A N 1
ATOM 809 C CA . GLY A 1 103 ? 17.172 -17.25 1.108 1 96.88 103 GLY A CA 1
ATOM 810 C C . GLY A 1 103 ? 15.688 -17.391 0.847 1 96.88 103 GLY A C 1
ATOM 811 O O . GLY A 1 103 ? 15.281 -18.031 -0.134 1 96.88 103 GLY A O 1
ATOM 812 N N . ARG A 1 104 ? 14.875 -16.938 1.714 1 98.69 104 ARG A N 1
ATOM 813 C CA . ARG A 1 104 ? 13.43 -16.984 1.546 1 98.69 104 ARG A CA 1
ATOM 814 C C . ARG A 1 104 ? 12.773 -15.703 2.072 1 98.69 104 ARG A C 1
ATOM 816 O O . ARG A 1 104 ? 13.414 -14.914 2.773 1 98.69 104 ARG A O 1
ATOM 823 N N . ILE A 1 105 ? 11.531 -15.484 1.687 1 98.81 105 ILE A N 1
ATOM 824 C CA . ILE A 1 105 ? 10.742 -14.398 2.248 1 98.81 105 ILE A CA 1
ATOM 825 C C . ILE A 1 105 ? 10.281 -14.766 3.654 1 98.81 105 ILE A C 1
ATOM 827 O O . ILE A 1 105 ? 9.453 -15.664 3.822 1 98.81 105 ILE A O 1
ATOM 831 N N . ALA A 1 106 ? 10.773 -14.07 4.602 1 98.88 106 ALA A N 1
ATOM 832 C CA . ALA A 1 106 ? 10.516 -14.438 5.988 1 98.88 106 ALA A CA 1
ATOM 833 C C . ALA A 1 106 ? 9.414 -13.562 6.59 1 98.88 106 ALA A C 1
ATOM 835 O O . ALA A 1 106 ? 8.781 -13.945 7.574 1 98.88 106 ALA A O 1
ATOM 836 N N . GLU A 1 107 ? 9.266 -12.344 6.066 1 98.44 107 GLU A N 1
ATOM 837 C CA . GLU A 1 107 ? 8.227 -11.391 6.465 1 98.44 107 GLU A CA 1
ATOM 838 C C . GLU A 1 107 ? 7.73 -10.586 5.27 1 98.44 107 GLU A C 1
ATOM 840 O O . GLU A 1 107 ? 8.445 -10.43 4.277 1 98.44 107 GLU A O 1
ATOM 845 N N . HIS A 1 108 ? 6.539 -10.125 5.453 1 98.31 108 HIS A N 1
ATOM 846 C CA . HIS A 1 108 ? 6.008 -9.242 4.418 1 98.31 108 HIS A CA 1
ATOM 847 C C . HIS A 1 108 ? 5.027 -8.234 5.004 1 98.31 108 HIS A C 1
ATOM 849 O O . HIS A 1 108 ? 4.496 -8.438 6.098 1 98.31 108 HIS A O 1
ATOM 855 N N . TRP A 1 109 ? 4.867 -7.117 4.391 1 96.81 109 TRP A N 1
ATOM 856 C CA . TRP A 1 109 ? 3.824 -6.113 4.594 1 96.81 109 TRP A CA 1
ATOM 857 C C . TR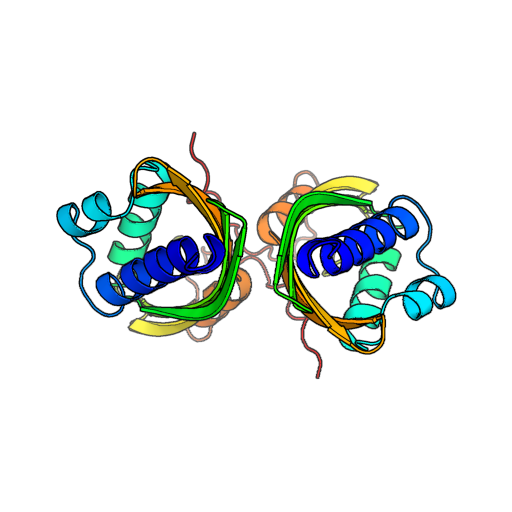P A 1 109 ? 3.152 -5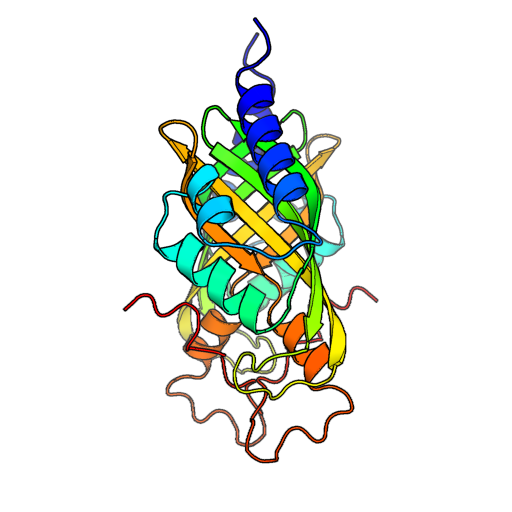.758 3.271 1 96.81 109 TRP A C 1
ATOM 859 O O . TRP A 1 109 ? 3.809 -5.277 2.344 1 96.81 109 TRP A O 1
ATOM 869 N N . LEU A 1 110 ? 1.897 -6.02 3.186 1 96.06 110 LEU A N 1
ATOM 870 C CA . LEU A 1 110 ? 1.188 -5.898 1.916 1 96.06 110 LEU A CA 1
ATOM 871 C C . LEU A 1 110 ? 0.037 -4.906 2.029 1 96.06 110 LEU A C 1
ATOM 873 O O . LEU A 1 110 ? -0.7 -4.914 3.018 1 96.06 110 LEU A O 1
ATOM 877 N N . GLN A 1 111 ? 0.009 -4.012 1.049 1 93.19 111 GLN A N 1
ATOM 878 C CA . GLN A 1 111 ? -1.155 -3.16 0.839 1 93.19 111 GLN A CA 1
ATOM 879 C C . GLN A 1 111 ? -1.663 -3.264 -0.596 1 93.19 111 GLN A C 1
ATOM 881 O O . GLN A 1 111 ? -0.901 -3.068 -1.545 1 93.19 111 GLN A O 1
ATOM 886 N N . MET A 1 112 ? -2.934 -3.559 -0.706 1 92.88 112 MET A N 1
ATOM 887 C CA . MET A 1 112 ? -3.572 -3.633 -2.016 1 92.88 112 MET A CA 1
ATOM 888 C C . MET A 1 112 ? -4.824 -2.764 -2.061 1 92.88 112 MET A C 1
ATOM 890 O O . MET A 1 112 ? -5.488 -2.572 -1.04 1 92.88 112 MET A O 1
ATOM 894 N N . ASN A 1 113 ? -5.129 -2.283 -3.256 1 89.44 113 ASN A N 1
ATOM 895 C CA . ASN A 1 113 ? -6.363 -1.531 -3.451 1 89.44 113 ASN A CA 1
ATOM 896 C C . ASN A 1 113 ? -7.586 -2.447 -3.451 1 89.44 113 ASN A C 1
ATOM 898 O O . ASN A 1 113 ? -8.172 -2.703 -4.504 1 89.44 113 ASN A O 1
ATOM 902 N N . MET A 1 114 ? -8.008 -2.791 -2.354 1 86.25 114 MET A N 1
ATOM 903 C CA . MET A 1 114 ? -9.117 -3.73 -2.199 1 86.25 114 MET A CA 1
ATOM 904 C C . MET A 1 114 ? -10.43 -3.1 -2.646 1 86.25 114 MET A C 1
ATOM 906 O O . MET A 1 114 ? -11.273 -3.768 -3.248 1 86.25 114 MET A O 1
ATOM 910 N N . GLY A 1 115 ? -10.547 -1.846 -2.365 1 83.5 115 GLY A N 1
ATOM 911 C CA . GLY A 1 115 ? -11.75 -1.163 -2.807 1 83.5 115 GLY A CA 1
ATOM 912 C C . GLY A 1 115 ? -11.961 -1.225 -4.309 1 83.5 115 GLY A C 1
ATOM 913 O O . GLY A 1 115 ? -13.039 -1.582 -4.777 1 83.5 115 GLY A O 1
ATOM 914 N N . GLY A 1 116 ? -10.875 -0.879 -5.039 1 87.44 116 GLY A N 1
ATOM 915 C CA . GLY A 1 116 ? -10.938 -0.964 -6.488 1 87.44 116 GLY A CA 1
ATOM 916 C C . GLY A 1 116 ? -11.195 -2.371 -6.992 1 87.44 116 GLY A C 1
ATOM 917 O O . GLY A 1 116 ? -11.945 -2.564 -7.957 1 87.44 116 GLY A O 1
ATOM 918 N N . LEU A 1 117 ? -10.633 -3.311 -6.359 1 91.75 117 LEU A N 1
ATOM 919 C CA . LEU A 1 117 ? -10.828 -4.707 -6.738 1 91.75 117 LEU A CA 1
ATOM 920 C C . LEU A 1 117 ? -12.281 -5.129 -6.523 1 91.75 117 LEU A C 1
ATOM 922 O O . LEU A 1 117 ? -12.898 -5.703 -7.422 1 91.75 117 LEU A O 1
ATOM 926 N N . MET A 1 118 ? -12.789 -4.816 -5.379 1 89.19 118 MET A N 1
ATOM 927 C CA . MET A 1 118 ? -14.164 -5.18 -5.047 1 89.19 118 MET A CA 1
ATOM 928 C C . MET A 1 118 ? -15.148 -4.5 -5.996 1 89.19 118 MET A C 1
ATOM 930 O O . MET A 1 118 ? -16.156 -5.098 -6.395 1 89.19 118 MET A O 1
ATOM 934 N N . ASP A 1 119 ? -14.891 -3.285 -6.32 1 88.75 119 ASP A N 1
ATOM 935 C CA . ASP A 1 119 ? -15.734 -2.578 -7.277 1 88.75 119 ASP A CA 1
ATOM 936 C C . ASP A 1 119 ? -15.797 -3.322 -8.609 1 88.75 119 ASP A C 1
ATOM 938 O O . ASP A 1 119 ? -16.875 -3.447 -9.203 1 88.75 119 ASP A O 1
ATOM 942 N N . GLN A 1 120 ? -14.719 -3.736 -9.07 1 93.5 120 GLN A N 1
ATOM 943 C CA . GLN A 1 120 ? -14.656 -4.48 -10.32 1 93.5 120 GLN A CA 1
ATOM 944 C C . GLN A 1 120 ? -15.453 -5.777 -10.234 1 93.5 120 GLN A C 1
ATOM 946 O O . GLN A 1 120 ? -16.109 -6.18 -11.195 1 93.5 120 GLN A O 1
ATOM 951 N N . LEU A 1 121 ? -15.438 -6.375 -9.078 1 92.75 121 LEU A N 1
ATOM 952 C CA . LEU A 1 121 ? -16.094 -7.668 -8.898 1 92.75 121 LEU A CA 1
ATOM 953 C C . LEU A 1 121 ? -17.609 -7.504 -8.773 1 92.75 121 LEU A C 1
ATOM 955 O O . LEU A 1 121 ? -18.359 -8.367 -9.211 1 92.75 121 LEU A O 1
ATOM 959 N N . THR A 1 122 ? -17.953 -6.402 -8.219 1 86.88 122 THR A N 1
ATOM 960 C CA . THR A 1 122 ? -19.359 -6.254 -7.887 1 86.88 122 THR A CA 1
ATOM 961 C C . THR A 1 122 ? -20.078 -5.406 -8.938 1 86.88 122 THR A C 1
ATOM 963 O O . THR A 1 122 ? -21.312 -5.34 -8.961 1 86.88 122 THR A O 1
ATOM 966 N N . HIS A 1 123 ? -19.234 -4.656 -9.641 1 74.75 123 HIS A N 1
ATOM 967 C CA . HIS A 1 123 ? -19.906 -3.855 -10.656 1 74.75 123 HIS A CA 1
ATOM 968 C C . HIS A 1 123 ? -20.484 -4.734 -11.766 1 74.75 123 HIS A C 1
ATOM 970 O O . HIS A 1 123 ? -19.781 -5.617 -12.281 1 74.75 123 HIS A O 1
ATOM 976 N N . GLY A 1 124 ? -21.734 -4.52 -12.094 1 60.06 124 GLY A N 1
ATOM 977 C CA . GLY A 1 124 ? -22.594 -5.266 -13.016 1 60.06 124 GLY A CA 1
ATOM 978 C C . GLY A 1 124 ? -23.25 -6.473 -12.367 1 60.06 124 GLY A C 1
ATOM 979 O O . GLY A 1 124 ? -24.141 -7.078 -12.953 1 60.06 124 GLY A O 1
ATOM 980 N N . THR A 1 125 ? -22.562 -7.082 -11.391 1 52.06 125 THR A N 1
ATOM 981 C CA . THR A 1 125 ? -23.188 -8.203 -10.688 1 52.06 125 THR A CA 1
ATOM 982 C C . THR A 1 125 ? -24.203 -7.695 -9.656 1 52.06 125 THR A C 1
ATOM 984 O O . THR A 1 125 ? -24.016 -6.629 -9.07 1 52.06 125 THR A O 1
ATOM 987 N N . ASP A 1 126 ? -25.484 -8.016 -9.812 1 44.84 126 ASP A N 1
ATOM 988 C CA . ASP A 1 126 ? -26.453 -7.867 -8.727 1 44.84 126 ASP A CA 1
ATOM 989 C C . ASP A 1 126 ? -25.828 -8.242 -7.383 1 44.84 126 ASP A C 1
ATOM 991 O O . ASP A 1 126 ? -25.406 -9.383 -7.18 1 44.84 126 ASP A O 1
ATOM 995 N N . LEU A 1 127 ? -24.969 -7.387 -6.898 1 48.06 127 LEU A N 1
ATOM 996 C CA . LEU A 1 127 ? -24.453 -7.789 -5.59 1 48.06 127 LEU A CA 1
ATOM 997 C C . LEU A 1 127 ? -25.547 -8.461 -4.766 1 48.06 127 LEU A C 1
ATOM 999 O O . LEU A 1 127 ? -26.688 -7.996 -4.738 1 48.06 127 LEU A O 1
ATOM 1003 N N . PRO A 1 128 ? -25.453 -9.711 -4.492 1 40.5 128 PRO A N 1
ATOM 1004 C CA . PRO A 1 128 ? -26.562 -10.156 -3.639 1 40.5 128 PRO A CA 1
ATOM 1005 C C . PRO A 1 128 ? -26.938 -9.125 -2.578 1 40.5 128 PRO A C 1
ATOM 1007 O O . PRO A 1 128 ? -26.094 -8.32 -2.164 1 40.5 128 PRO A O 1
ATOM 1010 N N . GLN A 1 129 ? -28.188 -8.758 -2.578 1 36.47 129 GLN A N 1
ATOM 1011 C CA . GLN A 1 129 ? -28.812 -7.832 -1.643 1 36.47 129 GLN A CA 1
ATOM 1012 C C . GLN A 1 129 ? -28.047 -7.777 -0.325 1 36.47 129 GLN A C 1
ATOM 1014 O O . GLN A 1 129 ? -28.125 -6.781 0.399 1 36.47 129 GLN A O 1
ATOM 1019 N N . ASP A 1 130 ? -27.5 -8.883 0.049 1 36.75 130 ASP A N 1
ATOM 1020 C CA . ASP A 1 130 ? -27 -8.953 1.421 1 36.75 130 ASP A CA 1
ATOM 1021 C C . ASP A 1 130 ? -25.547 -8.469 1.504 1 36.75 130 ASP A C 1
ATOM 1023 O O . ASP A 1 130 ? -24.938 -8.516 2.574 1 36.75 130 ASP A O 1
ATOM 1027 N N . VAL A 1 131 ? -25 -8.438 0.311 1 35.41 131 VAL A N 1
ATOM 1028 C CA . VAL A 1 131 ? -23.594 -8.078 0.422 1 35.41 131 VAL A CA 1
ATOM 1029 C C . VAL A 1 131 ? -23.453 -6.562 0.448 1 35.41 131 VAL A C 1
ATOM 1031 O O . VAL A 1 131 ? -23.781 -5.883 -0.524 1 35.41 131 VAL A O 1
ATOM 1034 N N . HIS A 1 132 ? -23.547 -5.883 1.522 1 33.16 132 HIS A N 1
ATOM 1035 C CA . HIS A 1 132 ? -23.297 -4.457 1.728 1 33.16 132 HIS A CA 1
ATOM 1036 C C . HIS A 1 132 ? -21.859 -4.09 1.404 1 33.16 132 HIS A C 1
ATOM 1038 O O . HIS A 1 132 ? -20.938 -4.574 2.053 1 33.16 132 HIS A O 1
ATOM 1044 N N . LEU A 1 133 ? -21.562 -3.883 0.118 1 37.62 133 LEU A N 1
ATOM 1045 C CA . LEU A 1 133 ? -20.234 -3.438 -0.313 1 37.62 133 LEU A CA 1
ATOM 1046 C C . LEU A 1 133 ? -19.859 -2.123 0.361 1 37.62 133 LEU A C 1
ATOM 1048 O O . LEU A 1 133 ? -20.703 -1.25 0.547 1 37.62 133 LEU A O 1
ATOM 1052 N N . PRO A 1 134 ? -18.781 -2.055 1.028 1 31.91 134 PRO A N 1
ATOM 1053 C CA . PRO A 1 134 ? -18.438 -0.713 1.504 1 31.91 134 PRO A CA 1
ATOM 1054 C C . PRO A 1 134 ? -18.359 0.311 0.375 1 31.91 134 PRO A C 1
ATOM 1056 O O . PRO A 1 134 ? -18.031 -0.044 -0.763 1 31.91 134 PRO A O 1
ATOM 1059 N N . THR A 1 135 ? -19.25 1.19 0.222 1 30.5 135 THR A N 1
ATOM 1060 C CA . THR A 1 135 ? -19.219 2.293 -0.731 1 30.5 135 THR A CA 1
ATOM 1061 C C . THR A 1 135 ? -17.797 2.828 -0.876 1 30.5 135 THR A C 1
ATOM 1063 O O . THR A 1 135 ? -17.172 3.227 0.111 1 30.5 135 THR A O 1
ATOM 1066 N N . GLN A 1 136 ? -17.016 2.402 -1.737 1 30.91 136 GLN A N 1
ATOM 1067 C CA . GLN A 1 136 ? -15.703 2.873 -2.16 1 30.91 136 GLN A CA 1
ATOM 1068 C C . GLN A 1 136 ? -15.641 4.398 -2.182 1 30.91 136 GLN A C 1
ATOM 1070 O O . GLN A 1 136 ? -16.547 5.051 -2.703 1 30.91 136 GLN A O 1
ATOM 1075 N N . ALA A 1 137 ? -15.102 5.012 -1.221 1 31.55 137 ALA A N 1
ATOM 1076 C CA . ALA A 1 137 ? -14.742 6.414 -1.415 1 31.55 137 ALA A CA 1
ATOM 1077 C C . ALA A 1 137 ? -14.141 6.637 -2.799 1 31.55 137 ALA A C 1
ATOM 1079 O O . ALA A 1 137 ? -12.984 6.281 -3.045 1 31.55 137 ALA A O 1
ATOM 1080 N N . SER A 1 138 ? -14.711 6.344 -3.875 1 32.12 138 SER A N 1
ATOM 1081 C CA . SER A 1 138 ? -14.375 6.703 -5.246 1 32.12 138 SER A CA 1
ATOM 1082 C C . SER A 1 138 ? -13.797 8.117 -5.324 1 32.12 138 SER A C 1
ATOM 1084 O O . SER A 1 138 ? -13.172 8.484 -6.316 1 32.12 138 SER A O 1
ATOM 1086 N N . SER A 1 139 ? -14.336 9.078 -4.582 1 30.22 139 SER A N 1
ATOM 1087 C CA . SER A 1 139 ? -14.07 10.469 -4.914 1 30.22 139 SER A CA 1
ATOM 1088 C C . SER A 1 139 ? -12.609 10.836 -4.664 1 30.22 139 SER A C 1
ATOM 1090 O O . SER A 1 139 ? -12.148 11.891 -5.09 1 30.22 139 SER A O 1
ATOM 1092 N N . LEU A 1 140 ? -11.914 10.188 -3.77 1 29.53 140 LEU A N 1
ATOM 1093 C CA . LEU A 1 140 ? -10.656 10.898 -3.549 1 29.53 140 LEU A CA 1
ATOM 1094 C C . LEU A 1 140 ? -9.703 10.672 -4.715 1 29.53 140 LEU A C 1
ATOM 1096 O O . LEU A 1 140 ? -8.805 11.484 -4.945 1 29.53 140 LEU A O 1
ATOM 1100 N N . VAL A 1 141 ? -9.469 9.391 -5.207 1 30.12 141 VAL A N 1
ATOM 1101 C CA . VAL A 1 141 ? -8.406 9.266 -6.195 1 30.12 141 VAL A CA 1
ATOM 1102 C C . VAL A 1 141 ? -8.945 9.625 -7.582 1 30.12 141 VAL A C 1
ATOM 1104 O O . VAL A 1 141 ? -8.273 9.391 -8.594 1 30.12 141 VAL A O 1
ATOM 1107 N N . GLU A 1 142 ? -10.188 9.938 -7.789 1 22.8 142 GLU A N 1
ATOM 1108 C CA . GLU A 1 142 ? -10.398 10.336 -9.172 1 22.8 142 GLU A CA 1
ATOM 1109 C C . GLU A 1 142 ? -9.648 11.625 -9.5 1 22.8 142 GLU A C 1
ATOM 1111 O O . GLU A 1 142 ? -10.008 12.703 -9.016 1 22.8 142 GLU A O 1
ATOM 1116 N N . ALA A 1 143 ? -8.273 11.703 -9.633 1 26.7 143 ALA A N 1
ATOM 1117 C CA . ALA A 1 143 ? -7.73 12.719 -10.516 1 26.7 143 ALA A CA 1
ATOM 1118 C C . ALA A 1 143 ? -8.398 12.672 -11.891 1 26.7 143 ALA A C 1
ATOM 1120 O O . ALA A 1 143 ? -8.227 11.703 -12.633 1 26.7 143 ALA A O 1
ATOM 1121 N N . SER A 1 144 ? -9.766 12.898 -12.039 1 19.84 144 SER A N 1
ATOM 1122 C CA . SER A 1 144 ? -10.031 13.367 -13.398 1 19.84 144 SER A CA 1
ATOM 1123 C C . SER A 1 144 ? -9.078 14.492 -13.789 1 19.84 144 SER A C 1
ATOM 1125 O O . SER A 1 144 ? -8.695 15.305 -12.945 1 19.84 144 SER A O 1
ATOM 1127 N N . MET B 1 1 ? 31.969 8.742 0.07 1 30.72 1 MET B N 1
ATOM 1128 C CA . MET B 1 1 ? 30.891 8.977 -0.882 1 30.72 1 MET B CA 1
ATOM 1129 C C . MET B 1 1 ? 29.531 8.758 -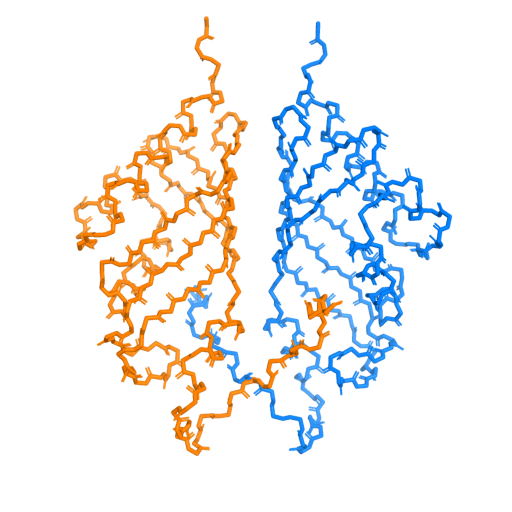0.229 1 30.72 1 MET B C 1
ATOM 1131 O O . MET B 1 1 ? 29.203 7.641 0.169 1 30.72 1 MET B O 1
ATOM 1135 N N . THR B 1 2 ? 28.953 9.461 0.667 1 40.91 2 THR B N 1
ATOM 1136 C CA . THR B 1 2 ? 27.781 9.445 1.54 1 40.91 2 THR B CA 1
ATOM 1137 C C . THR B 1 2 ? 26.578 8.844 0.819 1 40.91 2 THR B C 1
ATOM 1139 O O . THR B 1 2 ? 26.219 9.297 -0.265 1 40.91 2 THR B O 1
ATOM 1142 N N . SER B 1 3 ? 26.281 7.547 0.719 1 48.91 3 SER B N 1
ATOM 1143 C CA . SER B 1 3 ? 25.578 6.688 -0.227 1 48.91 3 SER B CA 1
ATOM 1144 C C . SER B 1 3 ? 24.219 7.273 -0.598 1 48.91 3 SER B C 1
ATOM 1146 O O . SER B 1 3 ? 23.562 7.902 0.232 1 48.91 3 SER B O 1
ATOM 1148 N N . SER B 1 4 ? 24.125 7.844 -1.854 1 52.94 4 SER B N 1
ATOM 1149 C CA . SER B 1 4 ? 23 8.445 -2.57 1 52.94 4 SER B CA 1
ATOM 1150 C C . SER B 1 4 ? 21.672 7.973 -2.004 1 52.94 4 SER B C 1
ATOM 1152 O O . SER B 1 4 ? 20.688 8.719 -2.004 1 52.94 4 SER B O 1
ATOM 1154 N N . THR B 1 5 ? 21.703 6.73 -1.407 1 58.5 5 THR B N 1
ATOM 1155 C CA . THR B 1 5 ? 20.5 6.148 -0.836 1 58.5 5 THR B CA 1
ATOM 1156 C C . THR B 1 5 ? 20.094 6.879 0.441 1 58.5 5 THR B C 1
ATOM 1158 O O . THR B 1 5 ? 18.906 7.141 0.667 1 58.5 5 THR B O 1
ATOM 1161 N N . THR B 1 6 ? 21.141 7.473 1.089 1 74.81 6 THR B N 1
ATOM 1162 C CA . THR B 1 6 ? 20.922 8.07 2.402 1 74.81 6 THR B CA 1
ATOM 1163 C C . THR B 1 6 ? 20.328 9.461 2.268 1 74.81 6 THR B C 1
ATOM 1165 O O . THR B 1 6 ? 19.453 9.852 3.053 1 74.81 6 THR B O 1
ATOM 1168 N N . GLN B 1 7 ? 20.609 10.047 1.073 1 89.31 7 GLN B N 1
ATOM 1169 C CA . GLN B 1 7 ? 20.125 11.414 0.939 1 89.31 7 GLN B CA 1
ATOM 1170 C C . GLN B 1 7 ? 18.625 11.445 0.682 1 89.31 7 GLN B C 1
ATOM 1172 O O . GLN B 1 7 ? 17.906 12.258 1.267 1 89.31 7 GLN B O 1
ATOM 1177 N N . SER B 1 8 ? 18.25 10.523 -0.137 1 96.38 8 SER B N 1
ATOM 1178 C CA . SER B 1 8 ? 16.828 10.508 -0.487 1 96.38 8 SER B CA 1
ATOM 1179 C C . SER B 1 8 ? 15.969 10.117 0.71 1 96.38 8 SER B C 1
ATOM 1181 O O . SER B 1 8 ? 14.906 10.703 0.935 1 96.38 8 SER B O 1
ATOM 1183 N N . THR B 1 9 ? 16.469 9.141 1.479 1 96.5 9 THR B N 1
ATOM 1184 C CA . THR B 1 9 ? 15.688 8.758 2.654 1 96.5 9 THR B CA 1
ATOM 1185 C C . THR B 1 9 ? 15.68 9.883 3.686 1 96.5 9 THR B C 1
ATOM 1187 O O . THR B 1 9 ? 14.664 10.102 4.355 1 96.5 9 THR B O 1
ATOM 1190 N N . GLN B 1 10 ? 16.781 10.586 3.832 1 96.88 10 GLN B N 1
ATOM 1191 C CA . GLN B 1 10 ? 16.828 11.711 4.758 1 96.88 10 GLN B CA 1
ATOM 1192 C C . GLN B 1 10 ? 15.852 12.812 4.355 1 96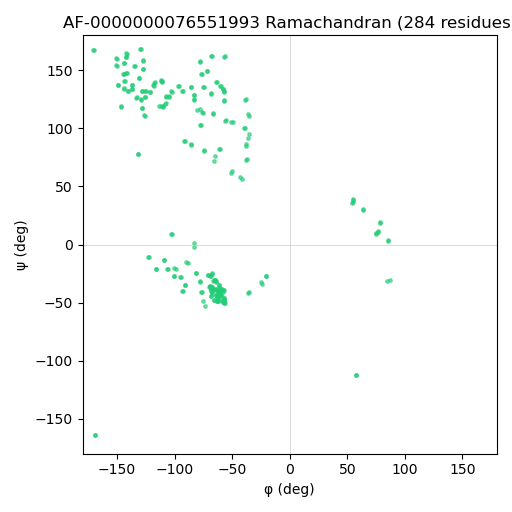.88 10 GLN B C 1
ATOM 1194 O O . GLN B 1 10 ? 15.227 13.438 5.215 1 96.88 10 GLN B O 1
ATOM 1199 N N . PHE B 1 11 ? 15.773 13.047 3.08 1 97.94 11 PHE B N 1
ATOM 1200 C CA . PHE B 1 11 ? 14.82 14.047 2.604 1 97.94 11 PHE B CA 1
ATOM 1201 C C . PHE B 1 11 ? 13.406 13.695 3.061 1 97.94 11 PHE B C 1
ATOM 1203 O O . PHE B 1 11 ? 12.68 14.562 3.559 1 97.94 11 PHE B O 1
ATOM 1210 N N . ILE B 1 12 ? 13.023 12.438 2.869 1 98.31 12 ILE B N 1
ATOM 1211 C CA . ILE B 1 12 ? 11.672 12.031 3.225 1 98.31 12 ILE B CA 1
ATOM 1212 C C . ILE B 1 12 ? 11.5 12.078 4.742 1 98.31 12 ILE B C 1
ATOM 1214 O O . ILE B 1 12 ? 10.438 12.453 5.238 1 98.31 12 ILE B O 1
ATOM 1218 N N . GLU B 1 13 ? 12.523 11.719 5.48 1 97.88 13 GLU B N 1
ATOM 1219 C CA . GLU B 1 13 ? 12.453 11.844 6.934 1 97.88 13 GLU B CA 1
ATOM 1220 C C . GLU B 1 13 ? 12.219 13.289 7.352 1 97.88 13 GLU B C 1
ATOM 1222 O O . GLU B 1 13 ? 11.398 13.562 8.234 1 97.88 13 GLU B O 1
ATOM 1227 N N . ASP B 1 14 ? 12.906 14.211 6.73 1 97.88 14 ASP B N 1
ATOM 1228 C CA . ASP B 1 14 ? 12.734 15.633 7.004 1 97.88 14 ASP B CA 1
ATOM 1229 C C . ASP B 1 14 ? 11.328 16.094 6.652 1 97.88 14 ASP B C 1
ATOM 1231 O O . ASP B 1 14 ? 10.711 16.859 7.398 1 97.88 14 ASP B O 1
ATOM 1235 N N . TYR B 1 15 ? 10.898 15.633 5.512 1 98.44 15 TYR B N 1
ATOM 1236 C CA . TYR B 1 15 ? 9.547 15.914 5.047 1 98.44 15 TYR B CA 1
ATOM 1237 C C . TYR B 1 15 ? 8.516 15.445 6.066 1 98.44 15 TYR B C 1
ATOM 1239 O O . TYR B 1 15 ? 7.641 16.219 6.473 1 98.44 15 TYR B O 1
ATOM 1247 N N . LEU B 1 16 ? 8.617 14.227 6.516 1 98.25 16 LEU B N 1
ATOM 1248 C CA . LEU B 1 16 ? 7.676 13.672 7.477 1 98.25 16 LEU B CA 1
ATOM 1249 C C . LEU B 1 16 ? 7.746 14.414 8.805 1 98.25 16 LEU B C 1
ATOM 1251 O O . LEU B 1 16 ? 6.715 14.727 9.406 1 98.25 16 LEU B O 1
ATOM 1255 N N . HIS B 1 17 ? 8.93 14.695 9.25 1 97.62 17 HIS B N 1
ATOM 1256 C CA . HIS B 1 17 ? 9.141 15.422 10.5 1 97.62 17 HIS B CA 1
ATOM 1257 C C . HIS B 1 17 ? 8.531 16.812 10.438 1 97.62 17 HIS B C 1
ATOM 1259 O O . HIS B 1 17 ? 7.898 17.266 11.391 1 97.62 17 HIS B O 1
ATOM 1265 N N . ALA B 1 18 ? 8.656 17.469 9.359 1 97.81 18 ALA B N 1
ATOM 1266 C CA . ALA B 1 18 ? 8.188 18.844 9.188 1 97.81 18 ALA B CA 1
ATOM 1267 C C . ALA B 1 18 ? 6.664 18.906 9.188 1 97.81 18 ALA B C 1
ATOM 1269 O O . ALA B 1 18 ? 6.074 19.859 9.695 1 97.81 18 ALA B O 1
ATOM 1270 N N . LEU B 1 19 ? 6.078 17.906 8.625 1 97.19 19 LEU B N 1
ATOM 1271 C CA . LEU B 1 19 ? 4.641 18 8.383 1 97.19 19 LEU B CA 1
ATOM 1272 C C . LEU B 1 19 ? 3.857 17.344 9.516 1 97.19 19 LEU B C 1
ATOM 1274 O O . LEU B 1 19 ? 2.738 17.766 9.82 1 97.19 19 LEU B O 1
ATOM 1278 N N . SER B 1 20 ? 4.414 16.359 10.195 1 98 20 SER B N 1
ATOM 1279 C CA . SER B 1 20 ? 3.652 15.57 11.156 1 98 20 SER B CA 1
ATOM 1280 C C . SER B 1 20 ? 3.393 16.359 12.438 1 98 20 SER B C 1
ATOM 1282 O O . SER B 1 20 ? 4.312 16.953 13.008 1 98 20 SER B O 1
ATOM 1284 N N . GLY B 1 21 ? 2.182 16.234 12.844 1 97.25 21 GLY B N 1
ATOM 1285 C CA . GLY B 1 21 ? 1.815 16.781 14.148 1 97.25 21 GLY B CA 1
ATOM 1286 C C . GLY B 1 21 ? 1.641 18.281 14.133 1 97.25 21 GLY B C 1
ATOM 1287 O O . GLY B 1 21 ? 1.604 18.922 15.188 1 97.25 21 GLY B O 1
ATOM 1288 N N . GLN B 1 22 ? 1.609 18.891 12.984 1 96.12 22 GLN B N 1
ATOM 1289 C CA . GLN B 1 22 ? 1.408 20.328 12.836 1 96.12 22 GLN B CA 1
ATOM 1290 C C . GLN B 1 22 ? 0.538 20.641 11.617 1 96.12 22 GLN B C 1
ATOM 1292 O O . GLN B 1 22 ? 0.389 19.797 10.727 1 96.12 22 GLN B O 1
ATOM 1297 N N . PRO B 1 23 ? -0.04 21.844 11.57 1 97.31 23 PRO B N 1
ATOM 1298 C CA . PRO B 1 23 ? -0.841 22.219 10.398 1 97.31 23 PRO B CA 1
ATOM 1299 C C . PRO B 1 23 ? -0.033 22.203 9.102 1 97.31 23 PRO B C 1
ATOM 1301 O O . PRO B 1 23 ? 1.114 22.656 9.078 1 97.31 23 PRO B O 1
ATOM 1304 N N . LYS B 1 24 ? -0.638 21.656 8.102 1 98.19 24 LYS B N 1
ATOM 1305 C CA . LYS B 1 24 ? -0.007 21.578 6.785 1 98.19 24 LYS B CA 1
ATOM 1306 C C . LYS B 1 24 ? -0.373 22.797 5.934 1 98.19 24 LYS B C 1
ATOM 1308 O O . LYS B 1 24 ? -1.282 22.734 5.105 1 98.19 24 LYS B O 1
ATOM 1313 N N . THR B 1 25 ? 0.427 23.812 6.055 1 97.69 25 THR B N 1
ATOM 1314 C CA . THR B 1 25 ? 0.178 25.031 5.285 1 97.69 25 THR B CA 1
ATOM 1315 C C . THR B 1 25 ? 0.639 24.859 3.84 1 97.69 25 THR B C 1
ATOM 1317 O O . THR B 1 25 ? 1.5 24.031 3.553 1 97.69 25 THR B O 1
ATOM 1320 N N . ASP B 1 26 ? 0.085 25.641 2.973 1 97.81 26 ASP B N 1
ATOM 1321 C CA . ASP B 1 26 ? 0.474 25.594 1.566 1 97.81 26 ASP B CA 1
ATOM 1322 C C . ASP B 1 26 ? 1.969 25.859 1.401 1 97.81 26 ASP B C 1
ATOM 1324 O O . ASP B 1 26 ? 2.625 25.25 0.559 1 97.81 26 ASP B O 1
ATOM 1328 N N . GLU B 1 27 ? 2.441 26.734 2.154 1 97.5 27 GLU B N 1
ATOM 1329 C CA . GLU B 1 27 ? 3.863 27.062 2.092 1 97.5 27 GLU B CA 1
ATOM 1330 C C . GLU B 1 27 ? 4.727 25.875 2.488 1 97.5 27 GLU B C 1
ATOM 1332 O O . GLU B 1 27 ? 5.727 25.578 1.833 1 97.5 27 GLU B O 1
ATOM 1337 N N . LEU B 1 28 ? 4.328 25.328 3.582 1 98 28 LEU B N 1
ATOM 1338 C CA . LEU B 1 28 ? 5.07 24.172 4.059 1 98 28 LEU B CA 1
ATOM 1339 C C . LEU B 1 28 ? 5.016 23.031 3.037 1 98 28 LEU B C 1
ATOM 1341 O O . LEU B 1 28 ? 6.039 22.422 2.74 1 98 28 LEU B O 1
ATOM 1345 N N . ILE B 1 29 ? 3.883 22.75 2.457 1 98.62 29 ILE B N 1
ATOM 1346 C CA . ILE B 1 29 ? 3.701 21.703 1.455 1 98.62 29 ILE B CA 1
ATOM 1347 C C . ILE B 1 29 ? 4.582 22 0.241 1 98.62 29 ILE B C 1
ATOM 1349 O O . ILE B 1 29 ? 5.277 21.109 -0.255 1 98.62 29 ILE B O 1
ATOM 1353 N N . ALA B 1 30 ? 4.598 23.234 -0.145 1 98.25 30 ALA B N 1
ATOM 1354 C CA . ALA B 1 30 ? 5.305 23.625 -1.359 1 98.25 30 ALA B CA 1
ATOM 1355 C C . ALA B 1 30 ? 6.812 23.469 -1.197 1 98.25 30 ALA B C 1
ATOM 1357 O O . ALA B 1 30 ? 7.535 23.312 -2.186 1 98.25 30 ALA B O 1
ATOM 1358 N N . GLN B 1 31 ? 7.297 23.516 -0.041 1 98.25 31 GLN B N 1
ATOM 1359 C CA . GLN B 1 31 ? 8.719 23.328 0.227 1 98.25 31 GLN B CA 1
ATOM 1360 C C . GLN B 1 31 ? 9.164 21.922 -0.136 1 98.25 31 GLN B C 1
ATOM 1362 O O . GLN B 1 31 ? 10.297 21.703 -0.557 1 98.25 31 GLN B O 1
ATOM 1367 N N . PHE B 1 32 ? 8.266 20.953 -0.026 1 98.69 32 PHE B N 1
ATOM 1368 C CA . PHE B 1 32 ? 8.688 19.562 -0.127 1 98.69 32 PHE B CA 1
ATOM 1369 C C . PHE B 1 32 ? 8.055 18.891 -1.337 1 98.69 32 PHE B C 1
ATOM 1371 O O . PHE B 1 32 ? 8.523 17.844 -1.792 1 98.69 32 PHE B O 1
ATOM 1378 N N . VAL B 1 33 ? 6.938 19.438 -1.851 1 98.81 33 VAL B N 1
ATOM 1379 C CA . VAL B 1 33 ? 6.113 18.688 -2.787 1 98.81 33 VAL B CA 1
ATOM 1380 C C . VAL B 1 33 ? 5.836 19.531 -4.031 1 98.81 33 VAL B C 1
ATOM 1382 O O . VAL B 1 33 ? 5.344 20.656 -3.926 1 98.81 33 VAL B O 1
ATOM 1385 N N . SER B 1 34 ? 6.156 19.016 -5.152 1 98.75 34 SER B N 1
ATOM 1386 C CA . SER B 1 34 ? 5.805 19.641 -6.422 1 98.75 34 SER B CA 1
ATOM 1387 C C . SER B 1 34 ? 4.719 18.844 -7.145 1 98.75 34 SER B C 1
ATOM 1389 O O . SER B 1 34 ? 4.129 19.328 -8.109 1 98.75 34 SER B O 1
ATOM 1391 N N . ASP B 1 35 ? 4.395 17.641 -6.773 1 98.62 35 ASP B N 1
ATOM 1392 C CA . ASP B 1 35 ? 3.322 16.812 -7.312 1 98.62 35 ASP B CA 1
ATOM 1393 C C . ASP B 1 35 ? 1.952 17.406 -6.988 1 98.62 35 ASP B C 1
ATOM 1395 O O . ASP B 1 35 ? 1.525 17.406 -5.832 1 98.62 35 ASP B O 1
ATOM 1399 N N . PRO B 1 36 ? 1.22 17.859 -7.992 1 98.31 36 PRO B N 1
ATOM 1400 C CA . PRO B 1 36 ? -0.046 18.531 -7.695 1 98.31 36 PRO B CA 1
ATOM 1401 C C . PRO B 1 36 ? -1.085 17.594 -7.086 1 98.31 36 PRO B C 1
ATOM 1403 O O . PRO B 1 36 ? -1.918 18.031 -6.285 1 98.31 36 PRO B O 1
ATOM 1406 N N . ILE B 1 37 ? -1.019 16.391 -7.457 1 97.88 37 ILE B N 1
ATOM 1407 C CA . ILE B 1 37 ? -1.974 15.422 -6.926 1 97.88 37 ILE B CA 1
ATOM 1408 C C . ILE B 1 37 ? -1.709 15.195 -5.441 1 97.88 37 ILE B C 1
ATOM 1410 O O . ILE B 1 37 ? -2.643 15.156 -4.637 1 97.88 37 ILE B O 1
ATOM 1414 N N . LEU B 1 38 ? -0.448 15.047 -5.059 1 98.25 38 LEU B N 1
ATOM 1415 C CA . LEU B 1 38 ? -0.098 14.867 -3.652 1 98.25 38 LEU B CA 1
ATOM 1416 C C . LEU B 1 38 ? -0.45 16.109 -2.838 1 98.25 38 LEU B C 1
ATOM 1418 O O . LEU B 1 38 ? -0.909 15.992 -1.699 1 98.25 38 LEU B O 1
ATOM 1422 N N . VAL B 1 39 ? -0.24 17.266 -3.408 1 98.62 39 VAL B N 1
ATOM 1423 C CA . VAL B 1 39 ? -0.58 18.5 -2.725 1 98.62 39 VAL B CA 1
ATOM 1424 C C . VAL B 1 39 ? -2.061 18.5 -2.354 1 98.62 39 VAL B C 1
ATOM 1426 O O . VAL B 1 39 ? -2.42 18.75 -1.201 1 98.62 39 VAL B O 1
ATOM 1429 N N . GLU B 1 40 ? -2.852 18.172 -3.305 1 98.06 40 GLU B N 1
ATOM 1430 C CA . GLU B 1 40 ? -4.293 18.156 -3.064 1 98.06 40 GLU B CA 1
ATOM 1431 C C . GLU B 1 40 ? -4.676 17.078 -2.049 1 98.06 40 GLU B C 1
ATOM 1433 O O . GLU B 1 40 ? -5.551 17.297 -1.208 1 98.06 40 GLU B O 1
ATOM 1438 N N . HIS B 1 41 ? -4.039 15.984 -2.156 1 97.5 41 HIS B N 1
ATOM 1439 C CA . HIS B 1 41 ? -4.297 14.906 -1.21 1 97.5 41 HIS B CA 1
ATOM 1440 C C . HIS B 1 41 ? -3.971 15.336 0.217 1 97.5 41 HIS B C 1
ATOM 1442 O O . HIS B 1 41 ? -4.773 15.133 1.13 1 97.5 41 HIS B O 1
ATOM 1448 N N . ILE B 1 42 ? -2.818 15.914 0.381 1 98.25 42 ILE B N 1
ATOM 1449 C CA . ILE B 1 42 ? -2.396 16.391 1.695 1 98.25 42 ILE B CA 1
ATOM 1450 C C . ILE B 1 42 ? -3.408 17.391 2.232 1 98.25 42 ILE B C 1
ATOM 1452 O O . ILE B 1 42 ? -3.816 17.312 3.395 1 98.25 42 ILE B O 1
ATOM 1456 N N . ARG B 1 43 ? -3.902 18.25 1.395 1 97.94 43 ARG B N 1
ATOM 1457 C CA . ARG B 1 43 ? -4.875 19.266 1.782 1 97.94 43 ARG B CA 1
ATOM 1458 C C . ARG B 1 43 ? -6.172 18.625 2.264 1 97.94 43 ARG B C 1
ATOM 1460 O O . ARG B 1 43 ? -6.715 19.016 3.303 1 97.94 43 ARG B O 1
ATOM 1467 N N . ASN B 1 44 ? -6.609 17.734 1.495 1 97.44 44 ASN B N 1
ATOM 1468 C CA . ASN B 1 44 ? -7.875 17.062 1.811 1 97.44 44 ASN B CA 1
ATOM 1469 C C . ASN B 1 44 ? -7.793 16.297 3.121 1 97.44 44 ASN B C 1
ATOM 1471 O O . ASN B 1 44 ? -8.711 16.344 3.941 1 97.44 44 ASN B O 1
ATOM 1475 N N . VAL B 1 45 ? -6.715 15.602 3.285 1 98.06 45 VAL B N 1
ATOM 1476 C CA . VAL B 1 45 ? -6.551 14.828 4.512 1 98.06 45 VAL B CA 1
ATOM 1477 C C . VAL B 1 45 ? -6.402 15.766 5.703 1 98.06 45 VAL B C 1
ATOM 1479 O O . VAL B 1 45 ? -6.973 15.523 6.766 1 98.06 45 VAL B O 1
ATOM 1482 N N . GLU B 1 46 ? -5.652 16.828 5.523 1 98.44 46 GLU B N 1
ATOM 1483 C CA . GLU B 1 46 ? -5.488 17.812 6.586 1 98.44 46 GLU B CA 1
ATOM 1484 C C . GLU B 1 46 ? -6.836 18.406 6.992 1 98.44 46 GLU B C 1
ATOM 1486 O O . GLU B 1 46 ? -7.078 18.656 8.18 1 98.44 46 GLU B O 1
ATOM 1491 N N . ALA B 1 47 ? -7.699 18.641 6.043 1 98.25 47 ALA B N 1
ATOM 1492 C CA . ALA B 1 47 ? -9.016 19.203 6.328 1 98.25 47 ALA B CA 1
ATOM 1493 C C . ALA B 1 47 ? -9.844 18.25 7.191 1 98.25 47 ALA B C 1
ATOM 1495 O O . ALA B 1 47 ? -10.578 18.688 8.078 1 98.25 47 ALA B O 1
ATOM 1496 N N . ALA B 1 48 ? -9.625 17.016 7.02 1 98.19 48 ALA B N 1
ATOM 1497 C CA . ALA B 1 48 ? -10.398 16 7.734 1 98.19 48 ALA B CA 1
ATOM 1498 C C . ALA B 1 48 ? -9.734 15.625 9.055 1 98.19 48 ALA B C 1
ATOM 1500 O O . ALA B 1 48 ? -10.414 15.344 10.039 1 98.19 48 ALA B O 1
ATOM 1501 N N . PHE B 1 49 ? -8.406 15.633 9.023 1 98.38 49 PHE B N 1
ATOM 1502 C CA . PHE B 1 49 ? -7.594 15.219 10.164 1 98.38 49 PHE B CA 1
ATOM 1503 C C . PHE B 1 49 ? -6.504 16.25 10.445 1 98.38 49 PHE B C 1
ATOM 1505 O O . PHE B 1 49 ? -5.324 15.992 10.211 1 98.38 49 PHE B O 1
ATOM 1512 N N . PRO B 1 50 ? -6.891 17.281 11.039 1 98.56 50 PRO B N 1
ATOM 1513 C CA . PRO B 1 50 ? -5.91 18.344 11.25 1 98.56 50 PRO B CA 1
ATOM 1514 C C . PRO B 1 50 ? -4.691 17.875 12.047 1 98.56 50 PRO B C 1
ATOM 1516 O O . PRO B 1 50 ? -4.84 17.172 13.039 1 98.56 50 PRO B O 1
ATOM 1519 N N . ALA B 1 51 ? -3.535 18.234 11.57 1 98.31 51 ALA B N 1
ATOM 1520 C CA . ALA B 1 51 ? -2.25 17.969 12.211 1 98.31 51 ALA B CA 1
ATOM 1521 C C . ALA B 1 51 ? -1.981 16.469 12.289 1 98.31 51 ALA B C 1
ATOM 1523 O O . ALA B 1 51 ? -1.36 15.992 13.242 1 98.31 51 ALA B O 1
ATOM 1524 N N . TYR B 1 52 ? -2.488 15.727 11.352 1 98.62 52 TYR B N 1
ATOM 1525 C CA . TYR B 1 52 ? -2.256 14.289 11.352 1 98.62 52 TYR B CA 1
ATOM 1526 C C . TYR B 1 52 ? -0.764 13.977 11.336 1 98.62 52 TYR B C 1
ATOM 1528 O O . TYR B 1 52 ? 0.053 14.836 11.016 1 98.62 52 TYR B O 1
ATOM 1536 N N . GLU B 1 53 ? -0.451 12.727 11.719 1 98.62 53 GLU B N 1
ATOM 1537 C CA . GLU B 1 53 ? 0.932 12.258 11.773 1 98.62 53 GLU B CA 1
ATOM 1538 C C . GLU B 1 53 ? 1.165 11.109 10.797 1 98.62 53 GLU B C 1
ATOM 1540 O O . GLU B 1 53 ? 0.298 10.25 10.625 1 98.62 53 GLU B O 1
ATOM 1545 N N . LEU B 1 54 ? 2.285 11.141 10.164 1 98.12 54 LEU B N 1
ATOM 1546 C CA . LEU B 1 54 ? 2.82 10 9.43 1 98.12 54 LEU B CA 1
ATOM 1547 C C . LEU B 1 54 ? 4.09 9.477 10.094 1 98.12 54 LEU B C 1
ATOM 1549 O O . LEU B 1 54 ? 5.066 10.211 10.242 1 98.12 54 LEU B O 1
ATOM 1553 N N . ILE B 1 55 ? 4.039 8.25 10.508 1 97.5 55 ILE B N 1
ATOM 1554 C CA . ILE B 1 55 ? 5.145 7.605 11.211 1 97.5 55 ILE B CA 1
ATOM 1555 C C . ILE B 1 55 ? 5.777 6.543 10.312 1 97.5 55 ILE B C 1
ATOM 1557 O O . ILE B 1 55 ? 5.121 5.566 9.938 1 97.5 55 ILE B O 1
ATOM 1561 N N . ALA B 1 56 ? 7.027 6.727 10.016 1 98 56 ALA B N 1
ATOM 1562 C CA . ALA B 1 56 ? 7.727 5.754 9.18 1 98 56 ALA B CA 1
ATOM 1563 C C . ALA B 1 56 ? 8.234 4.582 10.008 1 98 56 ALA B C 1
ATOM 1565 O O . ALA B 1 56 ? 8.844 4.781 11.062 1 98 56 ALA B O 1
ATOM 1566 N N . HIS B 1 57 ? 7.926 3.42 9.57 1 97.5 57 HIS B N 1
ATOM 1567 C CA . HIS B 1 57 ? 8.484 2.219 10.188 1 97.5 57 HIS B CA 1
ATOM 1568 C C . HIS B 1 57 ? 9.75 1.771 9.469 1 97.5 57 HIS B C 1
ATOM 1570 O O . HIS B 1 57 ? 10.711 1.334 10.102 1 97.5 57 HIS B O 1
ATOM 1576 N N . GLN B 1 58 ? 9.68 1.884 8.141 1 96.5 58 GLN B N 1
ATOM 1577 C CA . GLN B 1 58 ? 10.828 1.57 7.289 1 96.5 58 GLN B CA 1
ATOM 1578 C C . GLN B 1 58 ? 10.898 2.512 6.09 1 96.5 58 GLN B C 1
ATOM 1580 O O . GLN B 1 58 ? 9.875 2.857 5.504 1 96.5 58 GLN B O 1
ATOM 1585 N N . LEU B 1 59 ? 12.117 2.887 5.781 1 97.06 59 LEU B N 1
ATOM 1586 C CA . LEU B 1 59 ? 12.445 3.684 4.602 1 97.06 59 LEU B CA 1
ATOM 1587 C C . LEU B 1 59 ? 13.625 3.088 3.852 1 97.06 59 LEU B C 1
ATOM 1589 O O . LEU B 1 59 ? 14.68 2.84 4.441 1 97.06 59 LEU B O 1
ATOM 1593 N N . ILE B 1 60 ? 13.43 2.863 2.564 1 96 60 ILE B N 1
ATOM 1594 C CA . ILE B 1 60 ? 14.562 2.461 1.729 1 96 60 ILE B CA 1
ATOM 1595 C C . ILE B 1 60 ? 14.539 3.25 0.422 1 96 60 ILE B C 1
ATOM 1597 O O . ILE B 1 60 ? 13.492 3.756 0.01 1 96 60 ILE B O 1
ATOM 1601 N N . ALA B 1 61 ? 15.734 3.408 -0.178 1 96.75 61 ALA B N 1
ATOM 1602 C CA . ALA B 1 61 ? 15.812 4.258 -1.363 1 96.75 61 ALA B CA 1
ATOM 1603 C C . ALA B 1 61 ? 16.828 3.711 -2.363 1 96.75 61 ALA B C 1
ATOM 1605 O O . ALA B 1 61 ? 17.781 3.016 -1.983 1 96.75 61 ALA B O 1
ATOM 1606 N N . GLU B 1 62 ? 16.562 3.893 -3.607 1 93.81 62 GLU B N 1
ATOM 1607 C CA . GLU B 1 62 ? 17.516 3.807 -4.715 1 93.81 62 GLU B CA 1
ATOM 1608 C C . GLU B 1 62 ? 17.484 5.074 -5.559 1 93.81 62 GLU B C 1
ATOM 1610 O O . GLU B 1 62 ? 16.484 5.375 -6.215 1 93.81 62 GLU B O 1
ATOM 1615 N N . GLU B 1 63 ? 18.609 5.777 -5.434 1 93.44 63 GLU B N 1
ATOM 1616 C CA . GLU B 1 63 ? 18.719 7.059 -6.129 1 93.44 63 GLU B CA 1
ATOM 1617 C C . GLU B 1 63 ? 17.594 8 -5.711 1 93.44 63 GLU B C 1
ATOM 1619 O O . GLU B 1 63 ? 17.484 8.367 -4.535 1 93.44 63 GLU B O 1
ATOM 1624 N N . ASN B 1 64 ? 16.672 8.305 -6.664 1 96.38 64 ASN B N 1
ATOM 1625 C CA . ASN B 1 64 ? 15.648 9.312 -6.391 1 96.38 64 ASN B CA 1
ATOM 1626 C C . ASN B 1 64 ? 14.297 8.672 -6.078 1 96.38 64 ASN B C 1
ATOM 1628 O O . ASN B 1 64 ? 13.273 9.359 -6.047 1 96.38 64 ASN B O 1
ATOM 1632 N N . LEU B 1 65 ? 14.32 7.426 -5.926 1 97.31 65 LEU B N 1
ATOM 1633 C CA . LEU B 1 65 ? 13.117 6.684 -5.566 1 97.31 65 LEU B CA 1
ATOM 1634 C C . LEU B 1 65 ? 13.18 6.215 -4.117 1 97.31 65 LEU B C 1
ATOM 1636 O O . LEU B 1 65 ? 14.18 5.637 -3.689 1 97.31 65 LEU B O 1
ATOM 1640 N N . VAL B 1 66 ? 12.148 6.527 -3.359 1 98.31 66 VAL B N 1
ATOM 1641 C CA . VAL B 1 66 ? 12.086 6.164 -1.946 1 98.31 66 VAL B CA 1
ATOM 1642 C C . VAL B 1 66 ? 10.805 5.387 -1.668 1 98.31 66 VAL B C 1
ATOM 1644 O O . VAL B 1 66 ? 9.734 5.75 -2.16 1 98.31 66 VAL B O 1
ATOM 1647 N N . ALA B 1 67 ? 10.898 4.262 -0.964 1 98.31 67 ALA B N 1
ATOM 1648 C CA . ALA B 1 67 ? 9.742 3.518 -0.476 1 98.31 67 ALA B CA 1
ATOM 1649 C C . ALA B 1 67 ? 9.641 3.596 1.045 1 98.31 67 ALA B C 1
ATOM 1651 O O . ALA B 1 67 ? 10.648 3.498 1.746 1 98.31 67 ALA B O 1
ATOM 1652 N N . MET B 1 68 ? 8.359 3.74 1.482 1 98.12 68 MET B N 1
ATOM 1653 C CA . MET B 1 68 ? 8.102 3.855 2.914 1 98.12 68 MET B CA 1
ATOM 1654 C C . MET B 1 68 ? 6.902 3.006 3.322 1 98.12 68 MET B C 1
ATOM 1656 O O . MET B 1 68 ? 5.887 2.982 2.625 1 98.12 68 MET B O 1
ATOM 1660 N N . ARG B 1 69 ? 7.059 2.285 4.383 1 97.94 69 ARG B N 1
ATOM 1661 C CA . ARG B 1 69 ? 5.902 1.762 5.098 1 97.94 69 ARG B CA 1
ATOM 1662 C C . ARG B 1 69 ? 5.758 2.42 6.465 1 97.94 69 ARG B C 1
ATOM 1664 O O . ARG B 1 69 ? 6.758 2.691 7.137 1 97.94 69 ARG B O 1
ATOM 1671 N N . GLY B 1 70 ? 4.539 2.678 6.812 1 97.75 70 GLY B N 1
ATOM 1672 C CA . GLY B 1 70 ? 4.328 3.4 8.055 1 97.75 70 GLY B CA 1
ATOM 1673 C C . GLY B 1 70 ? 2.875 3.412 8.5 1 97.75 70 GLY B C 1
ATOM 1674 O O . GLY B 1 70 ? 2.092 2.547 8.109 1 97.75 70 GLY B O 1
ATOM 1675 N N . THR B 1 71 ? 2.643 4.336 9.422 1 97.88 71 THR B N 1
ATOM 1676 C CA . THR B 1 71 ? 1.311 4.473 10 1 97.88 71 THR B CA 1
ATOM 1677 C C . THR B 1 71 ? 0.828 5.918 9.914 1 97.88 71 THR B C 1
ATOM 1679 O O . THR B 1 71 ? 1.586 6.848 10.195 1 97.88 71 THR B O 1
ATOM 1682 N N . PHE B 1 72 ? -0.365 6.082 9.469 1 97.94 72 PHE B N 1
ATOM 1683 C CA . PHE B 1 72 ? -1.121 7.32 9.586 1 97.94 72 PHE B CA 1
ATOM 1684 C C . PHE B 1 72 ? -1.851 7.387 10.922 1 97.94 72 PHE B C 1
ATOM 1686 O O . PHE B 1 72 ? -2.432 6.395 11.367 1 97.94 72 PHE B O 1
ATOM 1693 N N . ARG B 1 73 ? -1.795 8.555 11.586 1 98.5 73 ARG B N 1
ATOM 1694 C CA . ARG B 1 73 ? -2.561 8.789 12.805 1 98.5 73 ARG B CA 1
ATOM 1695 C C . ARG B 1 73 ? -3.186 10.18 12.797 1 98.5 73 ARG 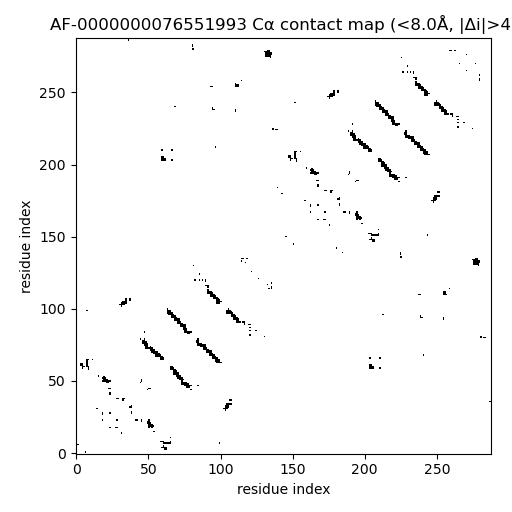B C 1
ATOM 1697 O O . ARG B 1 73 ? -2.533 11.156 12.422 1 98.5 73 ARG B O 1
ATOM 1704 N N . GLY B 1 74 ? -4.449 10.227 13.234 1 98.25 74 GLY B N 1
ATOM 1705 C CA . GLY B 1 74 ? -5.117 11.516 13.312 1 98.25 74 GLY B CA 1
ATOM 1706 C C . GLY B 1 74 ? -6.449 11.453 14.031 1 98.25 74 GLY B C 1
ATOM 1707 O O . GLY B 1 74 ? -6.941 10.367 14.352 1 98.25 74 GLY B O 1
ATOM 1708 N N . VAL B 1 75 ? -6.934 12.672 14.344 1 98.25 75 VAL B N 1
ATOM 1709 C CA . VAL B 1 75 ? -8.266 12.812 14.914 1 98.25 75 VAL B CA 1
ATOM 1710 C C . VAL B 1 75 ? -9.242 13.289 13.844 1 98.25 75 VAL B C 1
ATOM 1712 O O . VAL B 1 75 ? -8.961 14.258 13.133 1 98.25 75 VAL B O 1
ATOM 1715 N N . HIS B 1 76 ? -10.336 12.617 13.766 1 98.12 76 HIS B N 1
ATOM 1716 C CA . HIS B 1 76 ? -11.344 12.938 12.758 1 98.12 76 HIS B CA 1
ATOM 1717 C C . HIS B 1 76 ? -12.148 14.172 13.148 1 98.12 76 HIS B C 1
ATOM 1719 O O . HIS B 1 76 ? -13.117 14.07 13.906 1 98.12 76 HIS B O 1
ATOM 1725 N N . ARG B 1 77 ? -11.805 15.273 12.508 1 98.31 77 ARG B N 1
ATOM 1726 C CA . ARG B 1 77 ? -12.414 16.531 12.93 1 98.31 77 ARG B CA 1
ATOM 1727 C C . ARG B 1 77 ? -13.141 17.203 11.766 1 98.31 77 ARG B C 1
ATOM 1729 O O . ARG B 1 77 ? -13.805 18.219 11.945 1 98.31 77 ARG B O 1
ATOM 1736 N N . GLY B 1 78 ? -12.953 16.719 10.523 1 97.88 78 GLY B N 1
ATOM 1737 C CA . GLY B 1 78 ? -13.664 17.156 9.328 1 97.88 78 GLY B CA 1
ATOM 1738 C C . GLY B 1 78 ? -14.242 16 8.531 1 97.88 78 GLY B C 1
ATOM 1739 O O . GLY B 1 78 ? -13.906 14.836 8.781 1 97.88 78 GLY B O 1
ATOM 1740 N N . ALA B 1 79 ? -15.102 16.359 7.566 1 96 79 ALA B N 1
ATOM 1741 C CA . ALA B 1 79 ? -15.719 15.312 6.766 1 96 79 ALA B CA 1
ATOM 1742 C C . ALA B 1 79 ? -14.664 14.539 5.969 1 96 79 ALA B C 1
ATOM 1744 O O . ALA B 1 79 ? -13.688 15.125 5.5 1 96 79 ALA B O 1
ATOM 1745 N N . PHE B 1 80 ? -14.898 13.227 5.945 1 94.75 80 PHE B N 1
ATOM 1746 C CA . PHE B 1 80 ? -13.984 12.336 5.234 1 94.75 80 PHE B CA 1
ATOM 1747 C C . PHE B 1 80 ? -14.742 11.164 4.617 1 94.75 80 PHE B C 1
ATOM 1749 O O . PHE B 1 80 ? -15.422 10.414 5.324 1 94.75 80 PHE B O 1
ATOM 1756 N N . ALA B 1 81 ? -14.656 11.117 3.334 1 90.44 81 ALA B N 1
ATOM 1757 C CA . ALA B 1 81 ? -15.281 10.016 2.609 1 90.44 81 ALA B CA 1
ATOM 1758 C C . ALA B 1 81 ? -16.766 9.898 2.945 1 90.44 81 ALA B C 1
ATOM 1760 O O . ALA B 1 81 ? -17.266 8.805 3.197 1 90.44 81 ALA B O 1
ATOM 1761 N N . GLY B 1 82 ? -17.359 10.992 3.074 1 90.56 82 GLY B N 1
ATOM 1762 C CA . GLY B 1 82 ? -18.797 11.031 3.295 1 90.56 82 GLY B CA 1
ATOM 1763 C C . GLY B 1 82 ? -19.188 10.883 4.754 1 90.56 82 GLY B C 1
ATOM 1764 O O . GLY B 1 82 ? -20.359 10.906 5.098 1 90.56 82 GLY B O 1
ATOM 1765 N N . ILE B 1 83 ? -18.234 10.812 5.562 1 92.69 83 ILE B N 1
ATOM 1766 C CA . ILE B 1 83 ? -18.5 10.641 6.988 1 92.69 83 ILE B CA 1
ATOM 1767 C C . ILE B 1 83 ? -18.266 11.961 7.719 1 92.69 83 ILE B C 1
ATOM 1769 O O . ILE B 1 83 ? -17.203 12.578 7.578 1 92.69 83 ILE B O 1
ATOM 1773 N N . GLU B 1 84 ? -19.234 12.305 8.43 1 95.56 84 GLU B N 1
ATOM 1774 C CA . GLU B 1 84 ? -19.094 13.508 9.25 1 95.56 84 GLU B CA 1
ATOM 1775 C C . GLU B 1 84 ? -18.078 13.297 10.367 1 95.56 84 GLU B C 1
ATOM 1777 O O . GLU B 1 84 ? -17.766 12.164 10.727 1 95.56 84 GLU B O 1
ATOM 1782 N N . PRO B 1 85 ? -17.594 14.344 10.938 1 97 85 PRO B N 1
ATOM 1783 C CA . PRO B 1 85 ? -16.594 14.203 11.992 1 97 85 PRO B CA 1
ATOM 1784 C C . PRO B 1 85 ? -17.078 13.344 13.156 1 97 85 PRO B C 1
ATOM 1786 O O . PRO B 1 85 ? -18.141 13.594 13.719 1 97 85 PRO B O 1
ATOM 1789 N N . THR B 1 86 ? -16.25 12.43 13.539 1 96 86 THR B N 1
ATOM 1790 C CA . THR B 1 86 ? -16.609 11.523 14.625 1 96 86 THR B CA 1
ATOM 1791 C C . THR B 1 86 ? -15.828 11.875 15.891 1 96 86 THR B C 1
ATOM 1793 O O . THR B 1 86 ? -16.156 11.406 16.984 1 96 86 THR B O 1
ATOM 1796 N N . ARG B 1 87 ? -14.727 12.562 15.719 1 97.19 87 ARG B N 1
ATOM 1797 C CA . ARG B 1 87 ? -13.836 13 16.797 1 97.19 87 ARG B CA 1
ATOM 1798 C C . ARG B 1 87 ? -13.016 11.836 17.328 1 97.19 87 ARG B C 1
ATOM 1800 O O . ARG B 1 87 ? -12.289 11.984 18.312 1 97.19 87 ARG B O 1
ATOM 1807 N N . LYS B 1 88 ? -13.047 10.773 16.719 1 96.94 88 LYS B N 1
ATOM 1808 C CA . LYS B 1 88 ? -12.258 9.609 17.094 1 96.94 88 LYS B CA 1
ATOM 1809 C C . LYS B 1 88 ? -10.797 9.773 16.672 1 96.94 88 LYS B C 1
ATOM 1811 O O . LYS B 1 88 ? -10.516 10.375 15.633 1 96.94 88 LYS B O 1
ATOM 1816 N N . THR B 1 89 ? -9.906 9.203 17.5 1 97.75 89 THR B N 1
ATOM 1817 C CA . THR B 1 89 ? -8.531 8.984 17.094 1 97.75 89 THR B CA 1
ATOM 1818 C C . THR B 1 89 ? -8.406 7.695 16.281 1 97.75 89 THR B C 1
ATOM 1820 O O . THR B 1 89 ? -8.852 6.633 16.719 1 97.75 89 THR B O 1
ATOM 1823 N N . VAL B 1 90 ? -7.871 7.844 15.133 1 97.56 90 VAL B N 1
ATOM 1824 C CA . VAL B 1 90 ? -7.789 6.688 14.242 1 97.56 90 VAL B CA 1
ATOM 1825 C C . VAL B 1 90 ? -6.352 6.5 13.766 1 97.56 90 VAL B C 1
ATOM 1827 O O . VAL B 1 90 ? -5.531 7.414 13.875 1 97.56 90 VAL B O 1
ATOM 1830 N N . SER B 1 91 ? -6.062 5.262 13.336 1 97.88 91 SER B N 1
ATOM 1831 C CA . SER B 1 91 ? -4.77 4.91 12.75 1 97.88 91 SER B CA 1
ATOM 1832 C C . SER B 1 91 ? -4.938 3.928 11.594 1 97.88 91 SER B C 1
ATOM 1834 O O . SER B 1 91 ? -5.855 3.105 11.602 1 97.88 91 SER B O 1
ATOM 1836 N N . ALA B 1 92 ? -4.055 4.027 10.609 1 96.06 92 ALA B N 1
ATOM 1837 C CA . ALA B 1 92 ? -4.07 3.123 9.461 1 96.06 92 ALA B CA 1
ATOM 1838 C C . ALA B 1 92 ? -2.662 2.916 8.914 1 96.06 92 ALA B C 1
ATOM 1840 O O . ALA B 1 92 ? -1.888 3.869 8.789 1 96.06 92 ALA B O 1
ATOM 1841 N N . ASP B 1 93 ? -2.352 1.696 8.586 1 95.56 93 ASP B N 1
ATOM 1842 C CA . ASP B 1 93 ? -1.082 1.42 7.922 1 95.56 93 ASP B CA 1
ATOM 1843 C C . ASP B 1 93 ? -1.099 1.912 6.477 1 95.56 93 ASP B C 1
ATOM 1845 O O . ASP B 1 93 ? -2.152 1.94 5.836 1 95.56 93 ASP B O 1
ATOM 1849 N N . LEU B 1 94 ? 0.028 2.295 5.984 1 96.25 94 LEU B N 1
ATOM 1850 C CA . LEU B 1 94 ? 0.13 2.723 4.594 1 96.25 94 LEU B CA 1
ATOM 1851 C C . LEU B 1 94 ? 1.522 2.439 4.039 1 96.25 94 LEU B C 1
ATOM 1853 O O . LEU B 1 94 ? 2.463 2.199 4.801 1 96.25 94 LEU B O 1
ATOM 1857 N N . MET B 1 95 ? 1.632 2.398 2.785 1 97.62 95 MET B N 1
ATOM 1858 C CA . MET B 1 95 ? 2.881 2.359 2.029 1 97.62 95 MET B CA 1
ATOM 1859 C C . MET B 1 95 ? 2.873 3.396 0.911 1 97.62 95 MET B C 1
ATOM 1861 O O . MET B 1 95 ? 1.843 3.617 0.27 1 97.62 95 MET B O 1
ATOM 1865 N N . ILE B 1 96 ? 4.043 3.996 0.669 1 98.12 96 ILE B N 1
ATOM 1866 C CA . ILE B 1 96 ? 4.141 5.035 -0.349 1 98.12 96 ILE B CA 1
ATOM 1867 C C . ILE B 1 96 ? 5.488 4.945 -1.055 1 98.12 96 ILE B C 1
ATOM 1869 O O . ILE B 1 96 ? 6.52 4.723 -0.413 1 98.12 96 ILE B O 1
ATOM 1873 N N . PHE B 1 97 ? 5.484 5.023 -2.326 1 98.19 97 PHE B N 1
ATOM 1874 C CA . PHE B 1 97 ? 6.672 5.344 -3.113 1 98.19 97 PHE B CA 1
ATOM 1875 C C . PHE B 1 97 ? 6.707 6.828 -3.459 1 98.19 97 PHE B C 1
ATOM 1877 O O . PHE B 1 97 ? 5.684 7.41 -3.828 1 98.19 97 PHE B O 1
ATOM 1884 N N . TYR B 1 98 ? 7.883 7.418 -3.326 1 98.5 98 TYR B N 1
ATOM 1885 C CA . TYR B 1 98 ? 8.141 8.789 -3.74 1 98.5 98 TYR B CA 1
ATOM 1886 C C . TYR B 1 98 ? 9.219 8.844 -4.82 1 98.5 98 TYR B C 1
ATOM 1888 O O . TYR B 1 98 ? 10.242 8.164 -4.711 1 98.5 98 TYR B O 1
ATOM 1896 N N . ARG B 1 99 ? 8.977 9.664 -5.82 1 98.5 99 ARG B N 1
ATOM 1897 C CA . ARG B 1 99 ? 10.047 10.047 -6.742 1 98.5 99 ARG B CA 1
ATOM 1898 C C . ARG B 1 99 ? 10.469 11.492 -6.527 1 98.5 99 ARG B C 1
ATOM 1900 O O . ARG B 1 99 ? 9.633 12.398 -6.574 1 98.5 99 ARG B O 1
ATOM 1907 N N . LEU B 1 100 ? 11.719 11.672 -6.219 1 98.56 100 LEU B N 1
ATOM 1908 C CA . LEU B 1 100 ? 12.258 13 -5.961 1 98.56 100 LEU B CA 1
ATOM 1909 C C . LEU B 1 100 ? 12.844 13.602 -7.234 1 98.56 100 LEU B C 1
ATOM 1911 O O . LEU B 1 100 ? 13.508 12.906 -8.008 1 98.56 100 LEU B O 1
ATOM 1915 N N . ARG B 1 101 ? 12.523 14.797 -7.523 1 98 101 ARG B N 1
ATOM 1916 C CA . ARG B 1 101 ? 13.102 15.602 -8.602 1 98 101 ARG B CA 1
ATOM 1917 C C . ARG B 1 101 ? 13.289 17.047 -8.156 1 98 101 ARG B C 1
ATOM 1919 O O . ARG B 1 101 ? 12.391 17.641 -7.566 1 98 101 ARG B O 1
ATOM 1926 N N . ASP B 1 102 ? 14.484 17.562 -8.43 1 97.19 102 ASP B N 1
ATOM 1927 C CA . ASP B 1 102 ? 14.789 18.969 -8.141 1 97.19 102 ASP B CA 1
ATOM 1928 C C . ASP B 1 102 ? 14.508 19.297 -6.676 1 97.19 102 ASP B C 1
ATOM 1930 O O . ASP B 1 102 ? 13.914 20.344 -6.375 1 97.19 102 ASP B O 1
ATOM 1934 N N . GLY B 1 103 ? 14.773 18.375 -5.84 1 96.81 103 GLY B N 1
ATOM 1935 C CA . GLY B 1 103 ? 14.711 18.609 -4.406 1 96.81 103 GLY B CA 1
ATOM 1936 C C . GLY B 1 103 ? 13.297 18.594 -3.855 1 96.81 103 GLY B C 1
ATOM 1937 O O . GLY B 1 103 ? 13.031 19.172 -2.803 1 96.81 103 GLY B O 1
ATOM 1938 N N . ARG B 1 104 ? 12.391 18.031 -4.559 1 98.69 104 ARG B N 1
ATOM 1939 C CA . ARG B 1 104 ? 11.008 17.922 -4.109 1 98.69 104 ARG B CA 1
ATOM 1940 C C . ARG B 1 104 ? 10.406 16.578 -4.516 1 98.69 104 ARG B C 1
ATOM 1942 O O . ARG B 1 104 ? 10.977 15.859 -5.336 1 98.69 104 ARG B O 1
ATOM 1949 N N . ILE B 1 105 ? 9.289 16.25 -3.891 1 98.75 105 ILE B N 1
ATOM 1950 C CA . ILE B 1 105 ? 8.531 15.07 -4.301 1 98.75 105 ILE B CA 1
ATOM 1951 C C . ILE B 1 105 ? 7.758 15.383 -5.586 1 98.75 105 ILE B C 1
ATOM 1953 O O . ILE B 1 105 ? 6.828 16.188 -5.578 1 98.75 105 ILE B O 1
ATOM 1957 N N . ALA B 1 106 ? 8.125 14.727 -6.617 1 98.81 106 ALA B N 1
ATOM 1958 C CA . ALA B 1 106 ? 7.559 15.055 -7.926 1 98.81 106 ALA B CA 1
ATOM 1959 C C . ALA B 1 106 ? 6.461 14.062 -8.305 1 98.81 106 ALA B C 1
ATOM 1961 O O . ALA B 1 106 ? 5.609 14.367 -9.148 1 98.81 106 ALA B O 1
ATOM 1962 N N . GLU B 1 107 ? 6.547 12.828 -7.777 1 98.38 107 GLU B N 1
ATOM 1963 C CA . GLU B 1 107 ? 5.562 11.773 -7.98 1 98.38 107 GLU B CA 1
ATOM 1964 C C . GLU B 1 107 ? 5.395 10.922 -6.723 1 98.38 107 GLU B C 1
ATOM 1966 O O . GLU B 1 107 ? 6.305 10.852 -5.891 1 98.38 107 GLU B O 1
ATOM 1971 N N . HIS B 1 108 ? 4.246 10.328 -6.684 1 98.25 108 HIS B N 1
ATOM 1972 C CA . HIS B 1 108 ? 4.027 9.414 -5.57 1 98.25 108 HIS B CA 1
ATOM 1973 C C . HIS B 1 108 ? 3.061 8.297 -5.961 1 98.25 108 HIS B C 1
ATOM 1975 O O . HIS B 1 108 ? 2.307 8.43 -6.93 1 98.25 108 HIS B O 1
ATOM 1981 N N . TRP B 1 109 ? 3.137 7.18 -5.34 1 96.69 109 TRP B N 1
ATOM 1982 C CA . TRP B 1 109 ? 2.188 6.07 -5.344 1 96.69 109 TRP B CA 1
ATOM 1983 C C . TRP B 1 109 ? 1.829 5.656 -3.92 1 96.69 109 TRP B C 1
ATOM 1985 O O . TRP B 1 109 ? 2.701 5.262 -3.143 1 96.69 109 TRP B O 1
ATOM 1995 N N . LEU B 1 110 ? 0.598 5.793 -3.59 1 96 110 LEU B N 1
ATOM 1996 C CA . LEU B 1 110 ? 0.169 5.613 -2.207 1 96 110 LEU B CA 1
ATOM 1997 C C . LEU B 1 110 ? -0.876 4.508 -2.102 1 96 110 LEU B C 1
ATOM 1999 O O . LEU B 1 110 ? -1.79 4.434 -2.926 1 96 110 LEU B O 1
ATOM 2003 N N . GLN B 1 111 ? -0.625 3.621 -1.146 1 93.12 111 GLN B N 1
ATOM 2004 C CA . GLN B 1 111 ? -1.634 2.656 -0.724 1 93.12 111 GLN B CA 1
ATOM 2005 C C . GLN B 1 111 ? -1.858 2.719 0.784 1 93.12 111 GLN B C 1
ATOM 2007 O O . GLN B 1 111 ? -0.909 2.617 1.563 1 93.12 111 GLN B O 1
ATOM 2012 N N . MET B 1 112 ? -3.102 2.883 1.139 1 92.81 112 MET B N 1
ATOM 2013 C CA . MET B 1 112 ? -3.479 2.9 2.549 1 92.81 112 MET B CA 1
ATOM 2014 C C . MET B 1 112 ? -4.598 1.904 2.826 1 92.81 112 MET B C 1
ATOM 2016 O O . MET B 1 112 ? -5.422 1.628 1.951 1 92.81 112 MET B O 1
ATOM 2020 N N . ASN B 1 113 ? -4.609 1.409 4.062 1 89.69 113 ASN B N 1
ATOM 2021 C CA . ASN B 1 113 ? -5.695 0.532 4.48 1 89.69 113 ASN B CA 1
ATOM 2022 C C . ASN B 1 113 ? -6.98 1.312 4.73 1 89.69 113 ASN B C 1
ATOM 2024 O O . ASN B 1 113 ? -7.387 1.504 5.875 1 89.69 113 ASN B O 1
ATOM 2028 N N . MET B 1 114 ? -7.656 1.601 3.736 1 86.5 114 MET B N 1
ATOM 2029 C CA . MET B 1 114 ? -8.867 2.414 3.814 1 86.5 114 MET B CA 1
ATOM 2030 C C . MET B 1 114 ? -9.992 1.65 4.5 1 86.5 114 MET B C 1
ATOM 2032 O O . MET B 1 114 ? -10.766 2.23 5.266 1 86.5 114 MET B O 1
ATOM 2036 N N . GLY B 1 115 ? -10.023 0.385 4.219 1 83.75 115 GLY B N 1
ATOM 2037 C CA . GLY B 1 115 ? -11.047 -0.418 4.879 1 83.75 115 GLY B CA 1
ATOM 2038 C C . GLY B 1 115 ? -10.961 -0.368 6.391 1 83.75 115 GLY B C 1
ATOM 2039 O O . GLY B 1 115 ? -11.961 -0.116 7.066 1 83.75 115 GLY B O 1
ATOM 2040 N N . GLY B 1 116 ? -9.727 -0.593 6.906 1 87.69 116 GLY B N 1
ATOM 2041 C CA . GLY B 1 116 ? -9.516 -0.506 8.344 1 87.69 116 GLY B CA 1
ATOM 2042 C C . GLY B 1 116 ? -9.812 0.87 8.906 1 87.69 116 GLY B C 1
ATOM 2043 O O . GLY B 1 116 ? -10.367 0.99 10 1 87.69 116 GLY B O 1
ATOM 2044 N N . LEU B 1 117 ? -9.484 1.861 8.188 1 91.94 117 LEU B N 1
ATOM 2045 C CA . LEU B 1 117 ? -9.742 3.23 8.617 1 91.94 117 LEU B CA 1
ATOM 2046 C C . LEU B 1 117 ? -11.242 3.5 8.695 1 91.94 117 LEU B C 1
ATOM 2048 O O . LEU B 1 117 ? -11.734 4.012 9.703 1 91.94 117 LEU B O 1
ATOM 2052 N N . MET B 1 118 ? -11.938 3.133 7.672 1 89.25 118 MET B N 1
ATOM 2053 C CA . MET B 1 118 ? -13.383 3.348 7.621 1 89.25 118 MET B CA 1
ATOM 2054 C C . MET B 1 118 ? -14.086 2.576 8.727 1 89.25 118 MET B C 1
ATOM 2056 O O . MET B 1 118 ? -15.047 3.07 9.32 1 89.25 118 MET B O 1
ATOM 2060 N N . ASP B 1 119 ? -13.648 1.404 8.977 1 89.06 119 ASP B N 1
ATOM 2061 C CA . ASP B 1 119 ? -14.203 0.618 10.07 1 89.06 119 ASP B CA 1
ATOM 2062 C C . ASP B 1 119 ? -14.086 1.36 11.398 1 89.06 119 ASP B C 1
ATOM 2064 O O . ASP B 1 119 ? -15.023 1.376 12.195 1 89.06 119 ASP B O 1
ATOM 2068 N N . GLN B 1 120 ? -12.992 1.888 11.648 1 93.88 120 GLN B N 1
ATOM 2069 C CA . GLN B 1 120 ? -12.758 2.646 12.875 1 93.88 120 GLN B CA 1
ATOM 2070 C C . GLN B 1 120 ? -13.688 3.852 12.961 1 93.88 120 GLN B C 1
ATOM 2072 O O . GLN B 1 120 ? -14.18 4.188 14.039 1 93.88 120 GLN B O 1
ATOM 2077 N N . LEU B 1 121 ? -13.969 4.434 11.836 1 92.88 121 LEU B N 1
ATOM 2078 C CA . LEU B 1 121 ? -14.773 5.648 11.805 1 92.88 121 LEU B CA 1
ATOM 2079 C C . LEU B 1 121 ? -16.25 5.324 11.977 1 92.88 121 LEU B C 1
ATOM 2081 O O . LEU B 1 121 ? -17 6.113 12.555 1 92.88 121 LEU B O 1
ATOM 2085 N N . THR B 1 122 ? -16.578 4.195 11.477 1 87.31 122 THR B N 1
ATOM 2086 C CA . THR B 1 122 ? -18.016 3.895 11.422 1 87.31 122 THR B CA 1
ATOM 2087 C C . THR B 1 122 ? -18.422 2.994 12.586 1 87.31 122 THR B C 1
ATOM 2089 O O . THR B 1 122 ? -19.609 2.811 12.852 1 87.31 122 THR B O 1
ATOM 2092 N N . HIS B 1 123 ? -17.391 2.328 13.102 1 74.94 123 HIS B N 1
ATOM 2093 C CA . HIS B 1 123 ? -17.766 1.483 14.227 1 74.94 123 HIS B CA 1
ATOM 2094 C C . HIS B 1 123 ? -18.172 2.324 15.43 1 74.94 123 HIS B C 1
ATOM 2096 O O . HIS B 1 123 ? -17.469 3.262 15.805 1 74.94 123 HIS B O 1
ATOM 2102 N N . GLY B 1 124 ? -19.328 2.01 15.984 1 60.88 124 GLY B N 1
ATOM 2103 C CA . GLY B 1 124 ? -20.031 2.684 17.062 1 60.88 124 GLY B CA 1
ATOM 2104 C C . GLY B 1 124 ? -20.922 3.816 16.562 1 60.88 124 GLY B C 1
ATOM 2105 O O . GLY B 1 124 ? -21.734 4.344 17.312 1 60.88 124 GLY B O 1
ATOM 2106 N N . THR B 1 125 ? -20.516 4.457 15.453 1 52.75 125 THR B N 1
ATOM 2107 C CA . THR B 1 125 ? -21.359 5.504 14.898 1 52.75 125 THR B CA 1
ATOM 2108 C C . THR B 1 125 ? -22.484 4.902 14.062 1 52.75 125 THR B C 1
ATOM 2110 O O . THR B 1 125 ? -22.312 3.855 13.438 1 52.75 125 THR B O 1
ATOM 2113 N N . ASP B 1 126 ? -23.75 5.078 14.469 1 45.38 126 ASP B N 1
ATOM 2114 C CA . ASP B 1 126 ? -24.891 4.832 13.586 1 45.38 126 ASP B CA 1
ATOM 2115 C C . ASP B 1 126 ? -24.578 5.27 12.156 1 45.38 126 ASP B C 1
ATOM 2117 O O . ASP B 1 126 ? -24.312 6.449 11.906 1 45.38 126 ASP B O 1
ATOM 2121 N N . LEU B 1 127 ? -23.75 4.5 11.469 1 48.91 127 LEU B N 1
ATOM 2122 C CA . LEU B 1 127 ? -23.547 4.961 10.102 1 48.91 127 LEU B CA 1
ATOM 2123 C C . LEU B 1 127 ? -24.828 5.562 9.531 1 48.91 127 LEU B C 1
ATOM 2125 O O . LEU B 1 127 ? -25.922 5.02 9.734 1 48.91 127 LEU B O 1
ATOM 2129 N N . PRO B 1 128 ? -24.891 6.82 9.312 1 41.03 128 PRO B N 1
ATOM 2130 C CA . PRO B 1 128 ? -26.172 7.195 8.719 1 41.03 128 PRO B CA 1
ATOM 2131 C C . PRO B 1 128 ? -26.672 6.164 7.711 1 41.03 128 PRO B C 1
ATOM 2133 O O . PRO B 1 128 ? -25.875 5.449 7.098 1 41.03 128 PRO B O 1
ATOM 2136 N N . GLN B 1 129 ? -27.906 5.703 7.969 1 37.72 129 GLN B N 1
ATOM 2137 C CA . GLN B 1 129 ? -28.641 4.746 7.148 1 37.72 129 GLN B CA 1
ATOM 2138 C C . GLN B 1 129 ? -28.156 4.773 5.703 1 37.72 129 GLN B C 1
ATOM 2140 O O . GLN B 1 129 ? -28.281 3.781 4.98 1 37.72 129 GLN B O 1
ATOM 2145 N N . ASP B 1 130 ? -27.75 5.93 5.27 1 37.69 130 ASP B N 1
ATOM 2146 C CA . ASP B 1 130 ? -27.547 6.047 3.828 1 37.69 130 ASP B CA 1
ATOM 2147 C C . ASP B 1 130 ? -26.109 5.676 3.449 1 37.69 130 ASP B C 1
ATOM 2149 O O . ASP B 1 130 ? -25.734 5.762 2.279 1 37.69 130 ASP B O 1
ATOM 2153 N N . VAL B 1 131 ? -25.344 5.66 4.523 1 36.31 131 VAL B N 1
ATOM 2154 C CA . VAL B 1 131 ? -23.969 5.422 4.125 1 36.31 131 VAL B CA 1
ATOM 2155 C C . VAL B 1 131 ? -23.719 3.92 4.012 1 36.31 131 VAL B C 1
ATOM 2157 O O . VAL B 1 131 ? -23.797 3.195 5.008 1 36.31 131 VAL B O 1
ATOM 2160 N N . HIS B 1 132 ? -23.953 3.275 2.959 1 33.84 132 HIS B N 1
ATOM 2161 C CA . HIS B 1 132 ? -23.656 1.883 2.654 1 33.84 132 HIS B CA 1
ATOM 2162 C C . HIS B 1 132 ? -22.156 1.624 2.715 1 33.84 132 HIS B C 1
ATOM 2164 O O . HIS B 1 132 ? -21.391 2.199 1.938 1 33.84 132 HIS B O 1
ATOM 2170 N N . LEU B 1 133 ? -21.641 1.413 3.926 1 38.09 133 LEU B N 1
ATOM 2171 C CA . LEU B 1 133 ? -20.234 1.075 4.109 1 38.09 133 LEU B CA 1
ATOM 2172 C C . LEU B 1 133 ? -19.859 -0.185 3.332 1 38.09 133 LEU B C 1
ATOM 2174 O O . LEU B 1 133 ? -20.656 -1.131 3.271 1 38.09 133 LEU B O 1
ATOM 2178 N N . PRO B 1 134 ? -18.922 -0.13 2.492 1 32.19 134 PRO B N 1
ATOM 2179 C CA . PRO B 1 134 ? -18.531 -1.429 1.929 1 32.19 134 PRO B CA 1
ATOM 2180 C C . PRO B 1 134 ? -18.141 -2.445 3 1 32.19 134 PRO B C 1
ATOM 2182 O O . PRO B 1 134 ? -17.656 -2.064 4.066 1 32.19 134 PRO B O 1
ATOM 2185 N N . THR B 1 135 ? -18.922 -3.408 3.285 1 30.88 135 THR B N 1
ATOM 2186 C CA . THR B 1 135 ? -18.594 -4.504 4.195 1 30.88 135 THR B CA 1
ATOM 2187 C C . THR B 1 135 ? -17.125 -4.879 4.09 1 30.88 135 THR B C 1
ATOM 2189 O O . THR B 1 135 ? -16.625 -5.188 3.006 1 30.88 135 THR B O 1
ATOM 2192 N N . GLN B 1 136 ? -16.281 -4.41 4.863 1 31.17 136 GLN B N 1
ATOM 2193 C CA . GLN B 1 136 ? -14.867 -4.73 5.066 1 31.17 136 GLN B CA 1
ATOM 2194 C C . GLN B 1 136 ? -14.633 -6.234 4.984 1 31.17 136 GLN B C 1
ATOM 2196 O O . GLN B 1 136 ?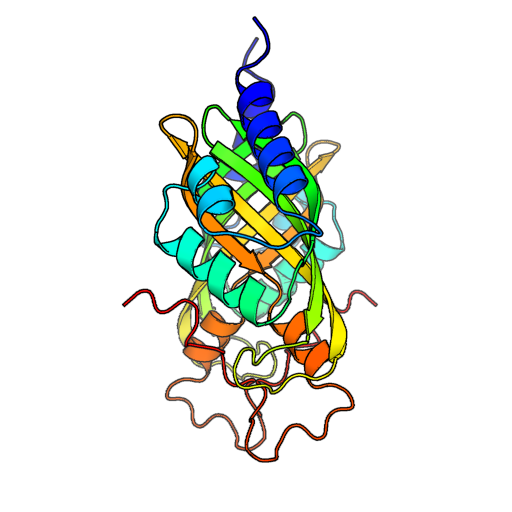 -15.359 -7.016 5.605 1 31.17 136 GLN B O 1
ATOM 2201 N N . ALA B 1 137 ? -14.172 -6.734 3.914 1 31.78 137 ALA B N 1
ATOM 2202 C CA . ALA B 1 137 ? -13.633 -8.086 3.971 1 31.78 137 ALA B CA 1
ATOM 2203 C C . ALA B 1 137 ? -12.766 -8.281 5.215 1 31.78 137 ALA B C 1
ATOM 2205 O O . ALA B 1 137 ? -11.648 -7.766 5.289 1 31.78 137 ALA B O 1
ATOM 2206 N N . SER B 1 138 ? -13.18 -8.109 6.395 1 31.86 138 SER B N 1
ATOM 2207 C CA . SER B 1 138 ? -12.555 -8.461 7.664 1 31.86 138 SER B CA 1
ATOM 2208 C C . SER B 1 138 ? -11.805 -9.781 7.559 1 31.86 138 SER B C 1
ATOM 2210 O O . SER B 1 138 ? -10.938 -10.078 8.383 1 31.86 138 SER B O 1
ATOM 2212 N N . SER B 1 139 ? -12.344 -10.797 6.891 1 30.16 139 SER B N 1
ATOM 2213 C CA . SER B 1 139 ? -11.859 -12.156 7.125 1 30.16 139 SER B CA 1
ATOM 2214 C C . SER B 1 139 ? -10.445 -12.344 6.598 1 30.16 139 SER B C 1
ATOM 2216 O O . SER B 1 139 ? -9.805 -13.367 6.855 1 30.16 139 SER B O 1
ATOM 2218 N N . LEU B 1 140 ? -10 -11.617 5.613 1 29.34 140 LEU B N 1
ATOM 2219 C CA . LEU B 1 140 ? -8.7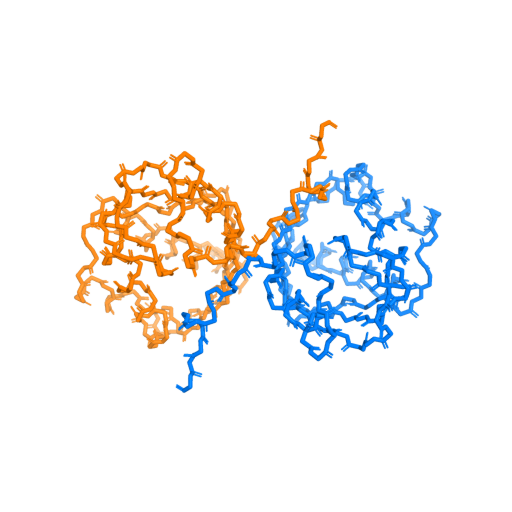58 -12.211 5.129 1 29.34 140 LEU B CA 1
ATOM 2220 C C . LEU B 1 140 ? -7.617 -11.953 6.105 1 29.34 140 LEU B C 1
ATOM 2222 O O . LEU B 1 140 ? -6.668 -12.742 6.18 1 29.34 140 LEU B O 1
ATOM 2226 N N . VAL B 1 141 ? -7.332 -10.648 6.543 1 30.06 141 VAL B N 1
ATOM 2227 C CA . VAL B 1 141 ? -6.09 -10.523 7.297 1 30.06 141 VAL B CA 1
ATOM 2228 C C . VAL B 1 141 ? -6.328 -10.906 8.758 1 30.06 141 VAL B C 1
ATOM 2230 O O . VAL B 1 141 ? -5.484 -10.656 9.617 1 30.06 141 VAL B O 1
ATOM 2233 N N . GLU B 1 142 ? -7.484 -11.312 9.211 1 22.98 142 GLU B N 1
ATOM 2234 C CA . GLU B 1 142 ? -7.359 -11.719 10.609 1 22.98 142 GLU B CA 1
ATOM 2235 C C . GLU B 1 142 ? -6.449 -12.938 10.742 1 22.98 142 GLU B C 1
ATOM 2237 O O . GLU B 1 142 ? -6.797 -14.031 10.297 1 22.98 142 GLU B O 1
ATOM 2242 N N . ALA B 1 143 ? -5.047 -12.867 10.648 1 26.34 143 ALA B N 1
ATOM 2243 C CA . ALA B 1 143 ? -4.25 -13.844 11.383 1 26.34 143 ALA B CA 1
ATOM 2244 C C . ALA B 1 143 ? -4.688 -13.922 12.844 1 26.34 143 ALA B C 1
ATOM 2246 O O . ALA B 1 143 ? -4.543 -12.953 13.594 1 26.34 143 ALA B O 1
ATOM 2247 N N . SER B 1 144 ? -5.957 -14.344 13.227 1 19.48 144 SER B N 1
ATOM 2248 C CA . SER B 1 144 ? -5.914 -14.922 14.562 1 19.48 144 SER B CA 1
ATOM 2249 C C . SER B 1 144 ? -4.805 -15.961 14.68 1 19.48 144 SER B C 1
ATOM 2251 O O . SER B 1 144 ? -4.52 -16.688 13.727 1 19.48 144 SER B O 1
#